Protein AF-0000000080087961 (afdb_homodimer)

Radius of gyration: 21.1 Å; Cα contacts (8 Å, |Δi|>4): 957; chains: 2; bounding box: 52×75×55 Å

InterPro domains:
  IPR015943 WD40/YVTN repeat-like-containing domain superfamily [G3DSA:2.130.10.10] (2-174)
  IPR051243 Polycomb group WD repeat-containing protein [PTHR10253] (16-176)

Foldseek 3Di:
DPPPPPPDPPDCDPVNPPDDDAQADEDPPDPAAWQEKDWADDPNDIWMWTDHADPQQKIWIWAADDPPVVDGDDADPVNHHYDIGTDAMAGAPFQRPHNAYWDAQRAPRFWTWGWHAFQKIFTAGVLDRPDNHGPDMDRFDPNGHTWRYWDADNNRQWIWIAGPPRDIGIDGHDDCPDDDDDDCSCVVVD/DPPPPCPPPPPCPPPHPPDDDAQADEDPPDPAAWQEKDWADDPNDIWMWTDHADPQQKIWIWAADDPPPVDGDDADPVNHHYDIGTDAMAHAPFQRPHNAYWDAQRALRQWTWGWHAFQKIFTAGVLDRPDNHGPDMDRFDPNGHTWRYWDADNNRQWIWIAGPPRDIGIDGHDDCPDDDDDDCSPVVVD

Secondary structure (DSSP, 8-state):
----------S-SSS--SEEEEEEEE--S-SSEEEEEEEEEETTEEEEEEEEESS--EEEEEEES-SSTTSPPPP-TTS-B--EEEEEEEE-SS---TT-B-EE-TTT--EEEEE-TTSEEEEEETT-TT--S-SEEEE--TT-PPEEEEEE-TTSSEEEEEEGGG-EEEEEEPP--S----S-SGGG--/---------TT-SSS--SEEEEEEEE--S-SSEEEEEEEEEETTEEEEEEEEESS--EEEEEEES-SSTTSPPPP-TTS-B--EEEEEEEE-SS---TT-B-EE-TTT--EEEEE-TTSEEEEEETT-TT--S-SEEEE--TT-PPEEEEEE-TTSSEEEEEEGGG-EEEEEEPP--S----S-SGGGG-

Solvent-accessible surface area (backbone atoms only — not comparable to full-atom values): 20623 Å² total; per-residue (Å²): 134,81,83,71,82,75,74,83,72,67,93,45,75,73,68,64,73,42,62,68,56,36,52,29,51,38,45,79,89,37,87,35,32,18,34,32,65,46,70,44,78,52,96,92,35,75,33,33,40,34,31,32,29,87,79,52,49,37,39,36,34,30,29,79,35,49,92,57,67,86,56,69,76,73,53,42,97,86,59,26,29,62,59,56,34,82,73,49,71,37,64,54,87,56,32,66,52,76,50,35,22,57,33,57,29,71,56,79,61,37,41,36,34,34,24,12,65,56,6,28,35,32,32,29,52,61,54,44,78,76,59,64,62,58,74,36,75,33,66,55,36,90,84,34,45,40,31,24,23,33,33,51,29,80,76,44,48,35,40,38,36,24,8,48,71,10,29,35,25,32,31,45,47,48,81,74,80,57,68,77,72,84,84,71,43,64,71,64,78,105,134,82,82,72,82,73,76,78,74,65,95,44,73,62,84,44,78,42,59,66,57,36,52,30,50,36,44,80,88,35,88,33,32,19,33,32,64,46,68,43,78,52,96,93,35,75,33,34,41,34,31,32,28,86,78,51,47,37,40,38,34,30,29,79,34,50,90,57,68,87,56,69,77,72,52,42,96,84,60,24,29,63,57,57,36,83,74,49,72,39,64,55,86,58,32,66,52,76,50,34,22,58,32,58,29,69,58,78,62,36,42,37,36,34,25,13,64,55,6,28,37,33,32,30,52,61,54,43,78,76,59,62,64,57,73,41,75,33,66,54,37,90,84,34,43,39,32,24,24,34,31,53,29,80,75,44,47,35,39,37,36,24,7,50,71,9,29,35,26,34,31,45,45,49,79,73,80,61,71,77,74,85,85,73,42,64,71,67,79,108

Structure (mmCIF, N/CA/C/O backbone):
data_AF-0000000080087961-model_v1
#
loop_
_entity.id
_entity.type
_entity.pdbx_description
1 polymer 'Uncharacterized protein'
#
loop_
_atom_site.group_PDB
_atom_site.id
_atom_site.type_symbol
_atom_site.label_atom_id
_atom_site.label_alt_id
_atom_site.label_comp_id
_atom_site.label_asym_id
_atom_site.label_entity_id
_atom_site.label_seq_id
_atom_site.pdbx_PDB_ins_code
_atom_site.Cartn_x
_atom_site.Cartn_y
_atom_site.Cartn_z
_atom_site.occupancy
_atom_site.B_iso_or_equiv
_atom_site.auth_seq_id
_atom_site.auth_comp_id
_atom_site.auth_asym_id
_atom_site.auth_atom_id
_atom_site.pdbx_PDB_model_num
ATOM 1 N N . MET A 1 1 ? 14.242 -34.375 -30.156 1 22.28 1 MET A N 1
ATOM 2 C CA . MET A 1 1 ? 14.711 -34.562 -28.781 1 22.28 1 MET A CA 1
ATOM 3 C C . MET A 1 1 ? 14.586 -33.281 -27.984 1 22.28 1 MET A C 1
ATOM 5 O O . MET A 1 1 ? 15.367 -32.344 -28.172 1 22.28 1 MET A O 1
ATOM 9 N N . GLN A 1 2 ? 13.492 -32.688 -27.703 1 22.23 2 GLN A N 1
ATOM 10 C CA . GLN A 1 2 ? 13.031 -31.312 -27.469 1 22.23 2 GLN A CA 1
ATOM 11 C C . GLN A 1 2 ? 13.5 -30.812 -26.109 1 22.23 2 GLN A C 1
ATOM 13 O O . GLN A 1 2 ? 13.328 -31.484 -25.094 1 22.23 2 GLN A O 1
ATOM 18 N N . LYS A 1 3 ? 14.648 -30.062 -25.969 1 26.84 3 LYS A N 1
ATOM 19 C CA . LYS A 1 3 ? 15.508 -29.578 -24.891 1 26.84 3 LYS A CA 1
ATOM 20 C C . LYS A 1 3 ? 14.672 -29.047 -23.719 1 26.84 3 LYS A C 1
ATOM 22 O O . LYS A 1 3 ? 13.844 -28.156 -23.906 1 26.84 3 LYS A O 1
ATOM 27 N N . SER A 1 4 ? 14.359 -29.812 -22.688 1 23.91 4 SER A N 1
ATOM 28 C CA . SER A 1 4 ? 13.609 -29.781 -21.438 1 23.91 4 SER A CA 1
ATOM 29 C C . SER A 1 4 ? 13.961 -28.547 -20.609 1 23.91 4 SER A C 1
ATOM 31 O O . SER A 1 4 ? 15.125 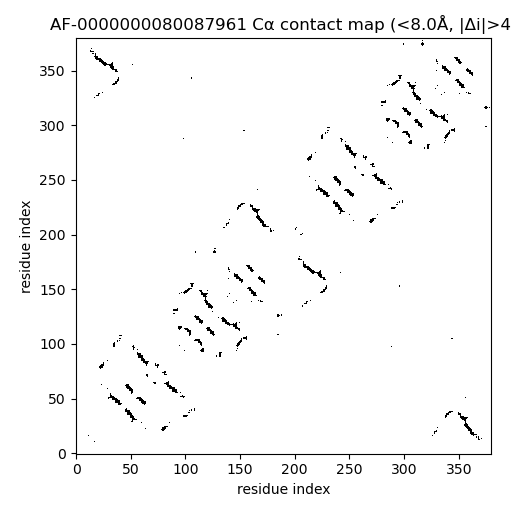-28.156 -20.547 1 23.91 4 SER A O 1
ATOM 33 N N . ALA A 1 5 ? 13.211 -27.562 -20.578 1 26.42 5 ALA A N 1
ATOM 34 C CA . ALA A 1 5 ? 13.312 -26.234 -19.984 1 26.42 5 ALA A CA 1
ATOM 35 C C . ALA A 1 5 ? 13.891 -26.312 -18.562 1 26.42 5 ALA A C 1
ATOM 37 O O . ALA A 1 5 ? 13.258 -26.844 -17.656 1 26.42 5 ALA A O 1
ATOM 38 N N . GLN A 1 6 ? 15.211 -26.828 -18.391 1 24.52 6 GLN A N 1
ATOM 39 C CA . GLN A 1 6 ? 16.062 -26.859 -17.219 1 24.52 6 GLN A CA 1
ATOM 40 C C . GLN A 1 6 ? 15.836 -25.625 -16.344 1 24.52 6 GLN A C 1
ATOM 42 O O . GLN A 1 6 ? 16.219 -24.516 -16.719 1 24.52 6 GLN A O 1
ATOM 47 N N . PHE A 1 7 ? 14.68 -25.453 -15.883 1 28.89 7 PHE A N 1
ATOM 48 C CA . PHE A 1 7 ? 14.242 -24.578 -14.797 1 28.89 7 PHE A CA 1
ATOM 49 C C . PHE A 1 7 ? 15.336 -24.453 -13.734 1 28.89 7 PHE A C 1
ATOM 51 O O . PHE A 1 7 ? 15.812 -25.453 -13.211 1 28.89 7 PHE A O 1
ATOM 58 N N . PHE A 1 8 ? 16.281 -23.453 -13.961 1 29.83 8 PHE A N 1
ATOM 59 C CA . PHE A 1 8 ? 17.531 -22.984 -13.359 1 29.83 8 PHE A CA 1
ATOM 60 C C . PHE A 1 8 ? 17.484 -23.125 -11.836 1 29.83 8 PHE A C 1
ATOM 62 O O . PHE A 1 8 ? 16.641 -22.5 -11.18 1 29.83 8 PHE A O 1
ATOM 69 N N . SER A 1 9 ? 17.672 -24.297 -11.25 1 29.81 9 SER A N 1
ATOM 70 C CA . SER A 1 9 ? 18.141 -24.891 -10 1 29.81 9 SER A CA 1
ATOM 71 C C . SER A 1 9 ? 19.219 -24.047 -9.352 1 29.81 9 SER A C 1
ATOM 73 O O . SER A 1 9 ? 19.797 -24.438 -8.336 1 29.81 9 SER A O 1
ATOM 75 N N . SER A 1 10 ? 20.031 -23.281 -10.188 1 29.94 10 SER A N 1
ATOM 76 C CA . SER A 1 10 ? 21.375 -22.984 -9.68 1 29.94 10 SER A CA 1
ATOM 77 C C . SER A 1 10 ? 21.344 -22.609 -8.203 1 29.94 10 SER A C 1
ATOM 79 O O . SER A 1 10 ? 20.266 -22.438 -7.625 1 29.94 10 SER A O 1
ATOM 81 N N . ASP A 1 11 ? 22.281 -21.578 -7.867 1 31.38 11 ASP A N 1
ATOM 82 C CA . ASP A 1 11 ? 23.031 -21.156 -6.688 1 31.38 11 ASP A CA 1
ATOM 83 C C . ASP A 1 11 ? 22.078 -20.75 -5.559 1 31.38 11 ASP A C 1
ATOM 85 O O . ASP A 1 11 ? 21.812 -19.547 -5.359 1 31.38 11 ASP A O 1
ATOM 89 N N . LEU A 1 12 ? 21.016 -21.25 -5.344 1 33.19 12 LEU A N 1
ATOM 90 C CA . LEU A 1 12 ? 20.156 -21.406 -4.172 1 33.19 12 LEU A CA 1
ATOM 91 C C . LEU A 1 12 ? 20.969 -21.797 -2.949 1 33.19 12 LEU A C 1
ATOM 93 O O . LEU A 1 12 ? 20.422 -22.297 -1.963 1 33.19 12 LEU A O 1
ATOM 97 N N . GLU A 1 13 ? 22.156 -22.172 -3.086 1 34.69 13 GLU A N 1
ATOM 98 C CA . GLU A 1 13 ? 22.844 -22.625 -1.878 1 34.69 13 GLU A CA 1
ATOM 99 C C . GLU A 1 13 ? 22.297 -21.922 -0.639 1 34.69 13 GLU A C 1
ATOM 101 O O . GLU A 1 13 ? 21.766 -22.562 0.266 1 34.69 13 GLU A O 1
ATOM 106 N N . GLY A 1 14 ? 23.109 -20.938 -0.003 1 36.62 14 GLY A N 1
ATOM 107 C CA . GLY A 1 14 ? 22.812 -20.312 1.278 1 36.62 14 GLY A CA 1
ATOM 108 C C . GLY A 1 14 ? 21.5 -19.562 1.29 1 36.62 14 GLY A C 1
ATOM 109 O O . GLY A 1 14 ? 20.938 -19.297 2.355 1 36.62 14 GLY A O 1
ATOM 110 N N . HIS A 1 15 ? 21.359 -18.469 0.297 1 42.69 15 HIS A N 1
ATOM 111 C CA . HIS A 1 15 ? 20.375 -17.391 0.392 1 42.69 15 HIS A CA 1
ATOM 112 C C . HIS A 1 15 ? 19.031 -17.812 -0.166 1 42.69 15 HIS A C 1
ATOM 114 O O . HIS A 1 15 ? 18.891 -18.047 -1.37 1 42.69 15 HIS A O 1
ATOM 120 N N . SER A 1 16 ? 18.312 -18.891 0.258 1 44.12 16 SER A N 1
ATOM 121 C CA . SER A 1 16 ? 17 -19.422 -0.11 1 44.12 16 SER A CA 1
ATOM 122 C C . SER A 1 16 ? 16.094 -18.312 -0.667 1 44.12 16 SER A C 1
ATOM 124 O O . SER A 1 16 ? 15.906 -17.281 -0.028 1 44.12 16 SER A O 1
ATOM 126 N N . LEU A 1 17 ? 16.203 -18.266 -1.909 1 50.5 17 LEU A N 1
ATOM 127 C CA . LEU A 1 17 ? 15.25 -17.469 -2.66 1 50.5 17 LEU A CA 1
ATOM 128 C C . LEU A 1 17 ? 13.828 -17.719 -2.154 1 50.5 17 LEU A C 1
ATOM 130 O O . LEU A 1 17 ? 13.406 -18.859 -2.002 1 50.5 17 LEU A O 1
ATOM 134 N N . ILE A 1 18 ? 13.156 -17 -1.265 1 59.19 18 ILE A N 1
ATOM 135 C CA . ILE A 1 18 ? 12.039 -17.062 -0.336 1 59.19 18 ILE A CA 1
ATOM 136 C C . ILE A 1 18 ? 10.734 -17.25 -1.112 1 59.19 18 ILE A C 1
ATOM 138 O O . ILE A 1 18 ? 9.867 -18.016 -0.707 1 59.19 18 ILE A O 1
ATOM 142 N N . PHE A 1 19 ? 10.68 -16.641 -2.514 1 63.81 19 PHE A N 1
ATOM 143 C CA . PHE A 1 19 ? 9.383 -16.703 -3.18 1 63.81 19 PHE A CA 1
ATOM 144 C C . PHE A 1 19 ? 9.508 -17.375 -4.543 1 63.81 19 PHE A C 1
ATOM 146 O O . PHE A 1 19 ? 10.445 -17.094 -5.293 1 63.81 19 PHE A O 1
ATOM 153 N N . CYS A 1 20 ? 8.812 -18.516 -4.887 1 67.38 20 CYS A N 1
ATOM 154 C CA . CYS A 1 20 ? 8.984 -19.234 -6.148 1 67.38 20 CYS A CA 1
ATOM 155 C C . CYS A 1 20 ? 7.84 -18.922 -7.105 1 67.38 20 CYS A C 1
ATOM 157 O O . CYS A 1 20 ? 8.008 -18.172 -8.062 1 67.38 20 CYS A O 1
ATOM 159 N N . ARG A 1 21 ? 6.801 -19.656 -7.125 1 75.25 21 ARG A N 1
ATOM 160 C CA . ARG A 1 21 ? 5.684 -19.516 -8.055 1 75.25 21 ARG A CA 1
ATOM 161 C C . ARG A 1 21 ? 4.406 -19.125 -7.316 1 75.25 21 ARG A C 1
ATOM 163 O O . ARG A 1 21 ? 4.25 -19.438 -6.133 1 75.25 21 ARG A O 1
ATOM 170 N N . PRO A 1 22 ? 3.539 -18.453 -8.086 1 86.25 22 PRO A N 1
ATOM 171 C CA . PRO A 1 22 ? 2.273 -18.125 -7.426 1 86.25 22 PRO A CA 1
ATOM 172 C C . PRO A 1 22 ? 1.475 -19.375 -7.035 1 86.25 22 PRO A C 1
ATOM 174 O O . PRO A 1 22 ? 1.449 -20.359 -7.785 1 86.25 22 PRO A O 1
ATOM 177 N N . SER A 1 23 ? 1.012 -19.344 -5.863 1 87.12 23 SER A N 1
ATOM 178 C CA . SER A 1 23 ? 0.128 -20.406 -5.422 1 87.12 23 SER A CA 1
ATOM 179 C C . SER A 1 23 ? -1.29 -20.219 -5.949 1 87.12 23 SER A C 1
ATOM 181 O O . SER A 1 23 ? -2.031 -21.188 -6.129 1 87.12 23 SER A O 1
ATOM 183 N N . HIS A 1 24 ? -1.711 -19.016 -6.141 1 92.44 24 HIS A N 1
ATOM 184 C CA . HIS A 1 24 ? -3.018 -18.656 -6.676 1 92.44 24 HIS A CA 1
ATOM 185 C C . HIS A 1 24 ? -2.895 -17.594 -7.77 1 92.44 24 HIS A C 1
ATOM 187 O O . HIS A 1 24 ? -2.078 -16.688 -7.66 1 92.44 24 HIS A O 1
ATOM 193 N N . VAL A 1 25 ? -3.648 -17.781 -8.758 1 92.88 25 VAL A N 1
ATOM 194 C CA . VAL A 1 25 ? -3.805 -16.797 -9.82 1 92.88 25 VAL A CA 1
ATOM 195 C C . VAL A 1 25 ? -5.281 -16.656 -10.18 1 92.88 25 VAL A C 1
ATOM 197 O O . VAL A 1 25 ? -5.91 -17.609 -10.648 1 92.88 25 VAL A O 1
ATOM 200 N N . ILE A 1 26 ? -5.789 -15.461 -9.914 1 94 26 ILE A N 1
ATOM 201 C CA . ILE A 1 26 ? -7.203 -15.203 -10.172 1 94 26 ILE A CA 1
ATOM 202 C C . ILE A 1 26 ? -7.355 -13.938 -11.008 1 94 26 ILE A C 1
ATOM 204 O O . ILE A 1 26 ? -6.516 -13.039 -10.945 1 94 26 ILE A O 1
ATOM 208 N N . SER A 1 27 ? -8.422 -13.891 -11.852 1 93.06 27 SER A N 1
ATOM 209 C CA . SER A 1 27 ? -8.617 -12.711 -12.68 1 93.06 27 SER A CA 1
ATOM 210 C C . SER A 1 27 ? -10.094 -12.344 -12.789 1 93.06 27 SER A C 1
ATOM 212 O O . SER A 1 27 ? -10.484 -11.562 -13.656 1 93.06 27 SER A O 1
ATOM 214 N N . ASN A 1 28 ? -10.852 -12.945 -11.914 1 93.44 28 ASN A N 1
ATOM 215 C CA . ASN A 1 28 ? -12.289 -12.734 -12.062 1 93.44 28 ASN A CA 1
ATOM 216 C C . ASN A 1 28 ? -12.891 -12.078 -10.828 1 93.44 28 ASN A C 1
ATOM 218 O O . ASN A 1 28 ? -14.094 -12.195 -10.578 1 93.44 28 ASN A O 1
ATOM 222 N N . VAL A 1 29 ? -12.102 -11.438 -9.992 1 93.56 29 VAL A N 1
ATOM 223 C CA . VAL A 1 29 ? -12.625 -10.633 -8.891 1 93.56 29 VAL A CA 1
ATOM 224 C C . VAL A 1 29 ? -13.023 -9.258 -9.406 1 93.56 29 VAL A C 1
ATOM 226 O O . VAL A 1 29 ? -14.039 -8.695 -8.977 1 93.56 29 VAL A O 1
ATOM 229 N N . HIS A 1 30 ? -12.211 -8.797 -10.32 1 91.62 30 HIS A N 1
ATOM 230 C CA . HIS A 1 30 ? -12.414 -7.477 -10.906 1 91.62 30 HIS A CA 1
ATOM 231 C C . HIS A 1 30 ? -12.508 -7.551 -12.422 1 91.62 30 HIS A C 1
ATOM 233 O O . HIS A 1 30 ? -11.852 -8.391 -13.047 1 91.62 30 HIS A O 1
ATOM 239 N N . PHE A 1 31 ? -13.234 -6.68 -13.133 1 83.62 31 PHE A N 1
ATOM 240 C CA . PHE A 1 31 ? -13.336 -6.629 -14.586 1 83.62 31 PHE A CA 1
ATOM 241 C C . PHE A 1 31 ? -12.227 -5.766 -15.18 1 83.62 31 PHE A C 1
ATOM 243 O O . PHE A 1 31 ? -11.719 -6.062 -16.266 1 83.62 31 PHE A O 1
ATOM 250 N N . GLY A 1 32 ? -11.68 -4.879 -14.516 1 87.62 32 GLY A N 1
ATOM 251 C CA . GLY A 1 32 ? -10.641 -3.982 -15 1 87.62 32 GLY A CA 1
ATOM 252 C C . GLY A 1 32 ? -9.312 -4.172 -14.297 1 87.62 32 GLY A C 1
ATOM 253 O O . GLY A 1 32 ? -8.992 -5.277 -13.852 1 87.62 32 GLY A O 1
ATOM 254 N N . THR A 1 33 ? -8.477 -3.25 -14.445 1 92.31 33 THR A N 1
ATOM 255 C CA . THR A 1 33 ? -7.152 -3.297 -13.836 1 92.31 33 THR A CA 1
ATOM 256 C C . THR A 1 33 ? -7.258 -3.301 -12.312 1 92.31 33 THR A C 1
ATOM 258 O O . THR A 1 33 ? -7.754 -2.342 -11.711 1 92.31 33 THR A O 1
ATOM 261 N N . ALA A 1 34 ? -6.883 -4.477 -11.766 1 95 34 ALA A N 1
ATOM 262 C CA . ALA A 1 34 ? -6.707 -4.453 -10.312 1 95 34 ALA A CA 1
ATOM 263 C C . ALA A 1 34 ? -5.48 -3.629 -9.922 1 95 34 ALA A C 1
ATOM 265 O O . ALA A 1 34 ? -4.371 -3.9 -10.383 1 95 34 ALA A O 1
ATOM 266 N N . ASP A 1 35 ? -5.652 -2.633 -9.039 1 94.38 35 ASP A N 1
ATOM 267 C CA . ASP A 1 35 ? -4.527 -1.724 -8.828 1 94.38 35 ASP A CA 1
ATOM 268 C C . ASP A 1 35 ? -4.238 -1.542 -7.344 1 94.38 35 ASP A C 1
ATOM 270 O O . ASP A 1 35 ? -3.264 -0.885 -6.973 1 94.38 35 ASP A O 1
ATOM 274 N N . CYS A 1 36 ? -5.047 -2.051 -6.512 1 96.44 36 CYS A N 1
ATOM 275 C CA . CYS A 1 36 ? -4.797 -1.987 -5.074 1 96.44 36 CYS A CA 1
ATOM 276 C C . CYS A 1 36 ? -5.238 -3.273 -4.387 1 96.44 36 CYS A C 1
ATOM 278 O O . CYS A 1 36 ? -6.312 -3.801 -4.676 1 96.44 36 CYS A O 1
ATOM 280 N N . ILE A 1 37 ? -4.414 -3.732 -3.438 1 97.19 37 ILE A N 1
ATOM 281 C CA . ILE A 1 37 ? -4.738 -4.953 -2.705 1 97.19 37 ILE A CA 1
ATOM 282 C C . ILE A 1 37 ? -4.09 -4.91 -1.323 1 97.19 37 ILE A C 1
ATOM 284 O O . ILE A 1 37 ? -3.006 -4.348 -1.155 1 97.19 37 ILE A O 1
ATOM 288 N N . ARG A 1 38 ? -4.77 -5.438 -0.379 1 95.06 38 ARG A N 1
ATOM 289 C CA . ARG A 1 38 ? -4.258 -5.594 0.979 1 95.06 38 ARG A CA 1
ATOM 290 C C . ARG A 1 38 ? -4.832 -6.848 1.636 1 95.06 38 ARG A C 1
ATOM 292 O O . ARG A 1 38 ? -5.934 -7.281 1.3 1 95.06 38 ARG A O 1
ATOM 299 N N . THR A 1 39 ? -4.016 -7.367 2.568 1 93.56 39 THR A N 1
ATOM 300 C CA . THR A 1 39 ? -4.523 -8.438 3.422 1 93.56 39 THR A CA 1
ATOM 301 C C . THR A 1 39 ? -5.086 -7.867 4.719 1 93.56 39 THR A C 1
ATOM 303 O O . THR A 1 39 ? -4.59 -6.867 5.234 1 93.56 39 THR A O 1
ATOM 306 N N . ILE A 1 40 ? -6.055 -8.508 5.203 1 88.56 40 ILE A N 1
ATOM 307 C CA . ILE A 1 40 ? -6.582 -8.18 6.523 1 88.56 40 ILE A CA 1
ATOM 308 C C . ILE A 1 40 ? -6.879 -9.469 7.293 1 88.56 40 ILE A C 1
ATOM 310 O O . ILE A 1 40 ? -7.457 -10.406 6.746 1 88.56 40 ILE A O 1
ATOM 314 N N . GLN A 1 41 ? -6.363 -9.445 8.477 1 83.75 41 GLN A N 1
ATOM 315 C CA . GLN A 1 41 ? -6.586 -10.609 9.328 1 83.75 41 GLN A CA 1
ATOM 316 C C . GLN A 1 41 ? -7.836 -10.43 10.188 1 83.75 41 GLN A C 1
ATOM 318 O O . GLN A 1 41 ? -7.926 -9.477 10.969 1 83.75 41 GLN A O 1
ATOM 323 N N . LEU A 1 42 ? -8.758 -11.32 9.969 1 79.75 42 LEU A N 1
ATOM 324 C CA . LEU A 1 42 ? -9.984 -11.328 10.766 1 79.75 42 LEU A CA 1
ATOM 325 C C . LEU A 1 42 ? -10.242 -12.719 11.344 1 79.75 42 LEU A C 1
ATOM 327 O O . LEU A 1 42 ? -10.289 -13.703 10.609 1 79.75 42 LEU A O 1
ATOM 331 N N . ASN A 1 43 ? -10.398 -12.82 12.727 1 78.81 43 ASN A N 1
ATOM 332 C CA . ASN A 1 43 ? -10.656 -14.078 13.422 1 78.81 43 ASN A CA 1
ATOM 333 C C . ASN A 1 43 ? -9.68 -15.172 13 1 78.81 43 ASN A C 1
ATOM 335 O O . ASN A 1 43 ? -10.094 -16.281 12.656 1 78.81 43 ASN A O 1
ATOM 339 N N . ASN A 1 44 ? -8.469 -14.852 12.852 1 77.88 44 ASN A N 1
ATOM 340 C CA . ASN A 1 44 ? -7.359 -15.75 12.555 1 77.88 44 ASN A CA 1
ATOM 341 C C . ASN A 1 44 ? -7.422 -16.266 11.125 1 77.88 44 ASN A C 1
ATOM 343 O O . ASN A 1 44 ? -6.84 -17.312 10.805 1 77.88 44 ASN A O 1
ATOM 347 N N . LYS A 1 45 ? -8.219 -15.656 10.438 1 82.69 45 LYS A N 1
ATOM 348 C CA . LYS A 1 45 ? -8.281 -15.953 9.008 1 82.69 45 LYS A CA 1
ATOM 349 C C . LYS A 1 45 ? -7.824 -14.758 8.172 1 82.69 45 LYS A C 1
ATOM 351 O O . LYS A 1 45 ? -7.973 -13.609 8.594 1 82.69 45 LYS A O 1
ATOM 356 N N . THR A 1 46 ? -7.301 -15.141 7.031 1 87.19 46 THR A N 1
ATOM 357 C CA . THR A 1 46 ? -6.805 -14.094 6.145 1 87.19 46 THR A CA 1
ATOM 358 C C . THR A 1 46 ? -7.852 -13.742 5.09 1 87.19 46 THR A C 1
ATOM 360 O O . THR A 1 46 ? -8.344 -14.617 4.375 1 87.19 46 THR A O 1
ATOM 363 N N . TYR A 1 47 ? -8.203 -12.484 5.035 1 90.62 47 TYR A N 1
ATOM 364 C CA . TYR A 1 47 ? -9.078 -11.938 3.998 1 90.62 47 TYR A CA 1
ATOM 365 C C . TYR A 1 47 ? -8.344 -10.898 3.16 1 90.62 47 TYR A C 1
ATOM 367 O O . TYR A 1 47 ? -7.254 -10.461 3.521 1 90.62 47 TYR A O 1
ATOM 375 N N . ILE A 1 48 ? -9.023 -10.633 1.978 1 95.25 48 ILE A N 1
ATOM 376 C CA . ILE A 1 48 ? -8.383 -9.742 1.014 1 95.25 48 ILE A CA 1
ATOM 377 C C . ILE A 1 48 ? -9.297 -8.562 0.71 1 95.25 48 ILE A C 1
ATOM 379 O O . ILE A 1 48 ? -10.508 -8.734 0.534 1 95.25 48 ILE A O 1
ATOM 383 N N . LEU A 1 49 ? -8.727 -7.363 0.774 1 95 49 LEU A N 1
ATOM 384 C CA . LEU A 1 49 ? -9.344 -6.172 0.202 1 95 49 LEU A CA 1
ATOM 385 C C . LEU A 1 49 ? -8.664 -5.785 -1.108 1 95 49 LEU A C 1
ATOM 387 O O . LEU A 1 49 ? -7.434 -5.723 -1.183 1 95 49 LEU A O 1
ATOM 391 N N . SER A 1 50 ? -9.453 -5.625 -2.133 1 95.88 50 SER A N 1
ATOM 392 C CA . SER A 1 50 ? -8.859 -5.195 -3.395 1 95.88 50 SER A CA 1
ATOM 393 C C . SER A 1 50 ? -9.805 -4.273 -4.164 1 95.88 50 SER A C 1
ATOM 395 O O . SER A 1 50 ? -11 -4.223 -3.875 1 95.88 50 SER A O 1
ATOM 397 N N . ARG A 1 51 ? -9.195 -3.533 -5.016 1 94.25 51 ARG A N 1
ATOM 398 C CA . ARG A 1 51 ? -9.992 -2.658 -5.871 1 94.25 51 ARG A CA 1
ATOM 399 C C . ARG A 1 51 ? -9.461 -2.666 -7.305 1 94.25 51 ARG A C 1
ATOM 401 O O . ARG A 1 51 ? -8.336 -3.092 -7.551 1 94.25 51 ARG A O 1
ATOM 408 N N . SER A 1 52 ? -10.305 -2.213 -8.18 1 91.88 52 SER A N 1
ATOM 409 C CA . SER A 1 52 ? -9.93 -1.997 -9.57 1 91.88 52 SER A CA 1
ATOM 410 C C . SER A 1 52 ? -10.164 -0.549 -9.992 1 91.88 52 SER A C 1
ATOM 412 O O . SER A 1 52 ? -10.953 0.164 -9.359 1 91.88 52 SER A O 1
ATOM 414 N N . CYS A 1 53 ? -9.367 -0.179 -11 1 87.31 53 CYS A N 1
ATOM 415 C CA . CYS A 1 53 ? -9.602 1.153 -11.547 1 87.31 53 CYS A CA 1
ATOM 416 C C . CYS A 1 53 ? -10.344 1.073 -12.883 1 87.31 53 CYS A C 1
ATOM 418 O O . CYS A 1 53 ? -10.469 -0.006 -13.461 1 87.31 53 CYS A O 1
ATOM 420 N N . GLY A 1 54 ? -10.969 2.137 -13.406 1 74.75 54 GLY A N 1
ATOM 421 C CA . GLY A 1 54 ? -11.594 2.209 -14.719 1 74.75 54 GLY A CA 1
ATOM 422 C C . GLY A 1 54 ? -13.086 1.948 -14.688 1 74.75 54 GLY A C 1
ATOM 423 O O . GLY A 1 54 ? -13.68 1.578 -15.711 1 74.75 54 GLY A O 1
ATOM 424 N N . GLY A 1 55 ? -13.719 2.129 -13.641 1 67.69 55 GLY A N 1
ATOM 425 C CA . GLY A 1 55 ? -15.172 2.105 -13.727 1 67.69 55 GLY A CA 1
ATOM 426 C C . GLY A 1 55 ? -15.836 1.544 -12.484 1 67.69 55 GLY A C 1
ATOM 427 O O . GLY A 1 55 ? -17.016 1.812 -12.227 1 67.69 55 GLY A O 1
ATOM 428 N N . ASP A 1 56 ? -15.078 0.656 -11.797 1 67.5 56 ASP A N 1
ATOM 429 C CA . ASP A 1 56 ? -15.68 0.102 -10.586 1 67.5 56 ASP A CA 1
ATOM 430 C C . ASP A 1 56 ? -15.148 0.796 -9.336 1 67.5 56 ASP A C 1
ATOM 432 O O . ASP A 1 56 ? -13.945 0.788 -9.086 1 67.5 56 ASP A O 1
ATOM 436 N N . ASP A 1 57 ? -15.852 1.751 -8.859 1 76.56 57 ASP A N 1
ATOM 437 C CA . ASP A 1 57 ? -15.508 2.479 -7.641 1 76.56 57 ASP A CA 1
ATOM 438 C C . ASP A 1 57 ? -15.82 1.645 -6.398 1 76.56 57 ASP A C 1
ATOM 440 O O . ASP A 1 57 ? -16.484 2.119 -5.48 1 76.56 57 ASP A O 1
ATOM 444 N N . GLN A 1 58 ? -15.422 0.436 -6.465 1 86.25 58 GLN A N 1
ATOM 445 C CA . GLN A 1 58 ? -15.75 -0.415 -5.324 1 86.25 58 GLN A CA 1
ATOM 446 C C . GLN A 1 58 ? -14.508 -1.13 -4.797 1 86.25 58 GLN A C 1
ATOM 448 O O . GLN A 1 58 ? -13.625 -1.498 -5.574 1 86.25 58 GLN A O 1
ATOM 453 N N . ILE A 1 59 ? -14.461 -1.267 -3.535 1 91.69 59 ILE A N 1
ATOM 454 C CA . ILE A 1 59 ? -13.508 -2.141 -2.857 1 91.69 59 ILE A CA 1
ATOM 455 C C . ILE A 1 59 ? -14.172 -3.479 -2.541 1 91.69 59 ILE A C 1
ATOM 457 O O . ILE A 1 59 ? -15.273 -3.518 -1.991 1 91.69 59 ILE A O 1
ATOM 461 N N . SER A 1 60 ? -13.539 -4.555 -2.955 1 93.19 60 SER A N 1
ATOM 462 C CA . SER A 1 60 ? -14.055 -5.898 -2.713 1 93.19 60 SER A CA 1
ATOM 463 C C . SER A 1 60 ? -13.406 -6.527 -1.485 1 93.19 60 SER A C 1
ATOM 465 O O . SER A 1 60 ? -12.203 -6.387 -1.273 1 93.19 60 SER A O 1
ATOM 467 N N . LEU A 1 61 ? -14.219 -7.176 -0.727 1 92.69 61 LEU A N 1
ATOM 468 C CA . LEU A 1 61 ? -13.773 -8.047 0.353 1 92.69 61 LEU A CA 1
ATOM 469 C C . LEU A 1 61 ? -13.977 -9.516 -0.013 1 92.69 61 LEU A C 1
ATOM 471 O O . LEU A 1 61 ? -15.102 -9.93 -0.302 1 92.69 61 LEU A O 1
ATOM 475 N N . TRP A 1 62 ? -12.875 -10.273 0.041 1 94.94 62 TRP A N 1
ATOM 476 C CA . TRP A 1 62 ? -12.945 -11.656 -0.417 1 94.94 62 TRP A CA 1
ATOM 477 C C . TRP A 1 62 ? -11.797 -12.484 0.157 1 94.94 62 TRP A C 1
ATOM 479 O O . TRP A 1 62 ? -10.977 -11.969 0.915 1 94.94 62 TRP A O 1
ATOM 489 N N . ARG A 1 63 ? -11.773 -13.773 -0.103 1 93.88 63 ARG A N 1
ATOM 490 C CA . ARG A 1 63 ? -10.672 -14.633 0.303 1 93.88 63 ARG A CA 1
ATOM 491 C C . ARG A 1 63 ? -10.312 -15.625 -0.8 1 93.88 63 ARG A C 1
ATOM 493 O O . ARG A 1 63 ? -11.148 -15.938 -1.655 1 93.88 63 ARG A O 1
ATOM 500 N N . PHE A 1 64 ? -9.055 -16 -0.751 1 93 64 PHE A N 1
ATOM 501 C CA . PHE A 1 64 ? -8.68 -17.109 -1.614 1 93 64 PHE A CA 1
ATOM 502 C C . PHE A 1 64 ? -9.359 -18.406 -1.167 1 93 64 PHE A C 1
ATOM 504 O O . PHE A 1 64 ? -9.492 -18.656 0.032 1 93 64 PHE A O 1
ATOM 511 N N . GLY A 1 65 ? -9.742 -19.172 -2.117 1 91.06 65 GLY A N 1
ATOM 512 C CA . GLY A 1 65 ? -10.344 -20.469 -1.812 1 91.06 65 GLY A CA 1
ATOM 513 C C . GLY A 1 65 ? -11.82 -20.359 -1.472 1 91.06 65 GLY A C 1
ATOM 514 O O . GLY A 1 65 ? -12.406 -19.281 -1.55 1 91.06 65 GLY A O 1
ATOM 515 N N . ARG A 1 66 ? -12.328 -21.516 -1.119 1 87.5 66 ARG A N 1
ATOM 516 C CA . ARG A 1 66 ? -13.727 -21.609 -0.731 1 87.5 66 ARG A CA 1
ATOM 517 C C . ARG A 1 66 ? -13.898 -21.391 0.768 1 87.5 66 ARG A C 1
ATOM 519 O O . ARG A 1 66 ? -12.938 -21.5 1.53 1 87.5 66 ARG A O 1
ATOM 526 N N . MET A 1 67 ? -15.117 -21.016 1.156 1 82.56 67 MET A N 1
ATOM 527 C CA . MET A 1 67 ? -15.375 -20.781 2.574 1 82.56 67 MET A CA 1
ATOM 528 C C . MET A 1 67 ? -15.125 -22.062 3.381 1 82.56 67 MET A C 1
ATOM 530 O O . MET A 1 67 ? -14.594 -22 4.488 1 82.56 67 MET A O 1
ATOM 534 N N . ASP A 1 68 ? -15.562 -23.156 2.717 1 81.12 68 ASP A N 1
ATOM 535 C CA . ASP A 1 68 ? -15.273 -24.469 3.312 1 81.12 68 ASP A CA 1
ATOM 536 C C . ASP A 1 68 ? -13.875 -24.938 2.947 1 81.12 68 ASP A C 1
ATOM 538 O O . ASP A 1 68 ? -13.641 -25.422 1.837 1 81.12 68 ASP A O 1
ATOM 542 N N . GLU A 1 69 ? -12.969 -24.797 3.76 1 71.88 69 GLU A N 1
ATOM 543 C CA . GLU A 1 69 ? -11.555 -25.062 3.521 1 71.88 69 GLU A CA 1
ATOM 544 C C . GLU A 1 69 ? -11.297 -26.562 3.318 1 71.88 69 GLU A C 1
ATOM 546 O O . GLU A 1 69 ? -10.227 -26.953 2.859 1 71.88 69 GLU A O 1
ATOM 551 N N . SER A 1 70 ? -12.219 -27.25 3.781 1 74.06 70 SER A N 1
ATOM 552 C CA . SER A 1 70 ? -12.078 -28.703 3.604 1 74.06 70 SER A CA 1
ATOM 553 C C . SER A 1 70 ? -12.148 -29.078 2.129 1 74.06 70 SER A C 1
ATOM 555 O O . SER A 1 70 ? -11.688 -30.156 1.741 1 74.06 70 SER A O 1
ATOM 557 N N . GLN A 1 71 ? -12.68 -28.266 1.37 1 71.31 71 GLN A N 1
ATOM 558 C CA . GLN A 1 71 ? -12.781 -28.5 -0.065 1 71.31 71 GLN A CA 1
ATOM 559 C C . GLN A 1 71 ? -11.711 -27.719 -0.829 1 71.31 71 GLN A C 1
ATOM 561 O O . GLN A 1 71 ? -11.977 -26.641 -1.352 1 71.31 71 GLN A O 1
ATOM 566 N N . ARG A 1 72 ? -10.539 -28.25 -0.819 1 72.31 72 ARG A N 1
ATOM 567 C CA . ARG A 1 72 ? -9.477 -27.578 -1.564 1 72.31 72 ARG A CA 1
ATOM 568 C C . ARG A 1 72 ? -9.656 -27.766 -3.066 1 72.31 72 ARG A C 1
ATOM 570 O O . ARG A 1 72 ? -9.969 -28.875 -3.521 1 72.31 72 ARG A O 1
ATOM 577 N N . SER A 1 73 ? -9.57 -26.625 -3.646 1 78.12 73 SER A N 1
ATOM 578 C CA . SER A 1 73 ? -9.672 -26.719 -5.098 1 78.12 73 SER A CA 1
ATOM 579 C C . SER A 1 73 ? -8.43 -27.391 -5.695 1 78.12 73 SER A C 1
ATOM 581 O O . SER A 1 73 ? -7.352 -27.344 -5.105 1 78.12 73 SER A O 1
ATOM 583 N N . VAL A 1 74 ? -8.594 -28.062 -6.816 1 80.25 74 VAL A N 1
ATOM 584 C CA . VAL A 1 74 ? -7.516 -28.688 -7.582 1 80.25 74 VAL A CA 1
ATOM 585 C C . VAL A 1 74 ? -6.762 -27.609 -8.367 1 80.25 74 VAL A C 1
ATOM 587 O O . VAL A 1 74 ? -7.379 -26.75 -9 1 80.25 74 VAL A O 1
ATOM 590 N N . PRO A 1 75 ? -5.508 -27.656 -8.133 1 82.12 75 PRO A N 1
ATOM 591 C CA . PRO A 1 75 ? -4.746 -26.688 -8.922 1 82.12 75 PRO A CA 1
ATOM 592 C C . PRO A 1 75 ? -4.965 -26.828 -10.422 1 82.12 75 PRO A C 1
ATOM 594 O O . PRO A 1 75 ? -5.289 -27.922 -10.898 1 82.12 75 PRO A O 1
ATOM 597 N N . SER A 1 76 ? -4.824 -25.703 -11.086 1 82.69 76 SER A N 1
ATOM 598 C CA . SER A 1 76 ? -4.898 -25.703 -12.547 1 82.69 76 SER A CA 1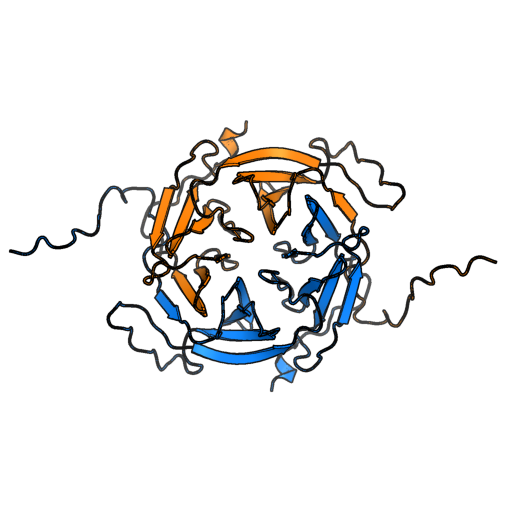
ATOM 599 C C . SER A 1 76 ? -3.738 -26.484 -13.156 1 82.69 76 SER A C 1
ATOM 601 O O . SER A 1 76 ? -2.859 -26.969 -12.43 1 82.69 76 SER A O 1
ATOM 603 N N . GLU A 1 77 ? -3.805 -26.578 -14.477 1 79.19 77 GLU A N 1
ATOM 604 C CA . GLU A 1 77 ? -2.73 -27.266 -15.195 1 79.19 77 GLU A CA 1
ATOM 605 C C . GLU A 1 77 ? -1.396 -26.547 -15 1 79.19 77 GLU A C 1
ATOM 607 O O . GLU A 1 77 ? -0.335 -27.172 -15.109 1 79.19 77 GLU A O 1
ATOM 612 N N . HIS A 1 78 ? -1.528 -25.344 -14.688 1 79 78 HIS A N 1
ATOM 613 C CA . HIS A 1 78 ? -0.316 -24.562 -14.5 1 79 78 HIS A CA 1
ATOM 614 C C . HIS A 1 78 ? 0.139 -24.578 -13.047 1 79 78 HIS A C 1
ATOM 616 O O . HIS A 1 78 ? 1.149 -23.969 -12.695 1 79 78 HIS A O 1
ATOM 622 N N . GLY A 1 79 ? -0.619 -25.234 -12.18 1 79.44 79 GLY A N 1
ATOM 623 C CA . GLY A 1 79 ? -0.177 -25.484 -10.812 1 79.44 79 GLY A CA 1
ATOM 624 C C . GLY A 1 79 ? -0.719 -24.484 -9.82 1 79.44 79 GLY A C 1
ATOM 625 O O . GLY A 1 79 ? -0.384 -24.531 -8.633 1 79.44 79 GLY A O 1
ATOM 626 N N . PHE A 1 80 ? -1.424 -23.531 -10.289 1 85.44 80 PHE A N 1
ATOM 627 C CA . PHE A 1 80 ? -1.969 -22.578 -9.32 1 85.44 80 PHE A CA 1
ATOM 628 C C . PHE A 1 80 ? -3.479 -22.75 -9.195 1 85.44 80 PHE A C 1
ATOM 630 O O . PHE A 1 80 ? -4.133 -23.25 -10.109 1 85.44 80 PHE A O 1
ATOM 637 N N . ARG A 1 81 ? -3.967 -22.297 -8.078 1 90.94 81 ARG A N 1
ATOM 638 C CA . ARG A 1 81 ? -5.395 -22.359 -7.797 1 90.94 81 ARG A CA 1
ATOM 639 C C . ARG A 1 81 ? -6.102 -21.078 -8.25 1 90.94 81 ARG A C 1
ATOM 641 O O . ARG A 1 81 ? -5.48 -20.016 -8.344 1 90.94 81 ARG A O 1
ATOM 648 N N . GLN A 1 82 ? -7.445 -21.25 -8.492 1 91.56 82 GLN A N 1
ATOM 649 C CA . GLN A 1 82 ? -8.148 -20.109 -9.062 1 91.56 82 GLN A CA 1
ATOM 650 C C . GLN A 1 82 ? -9.453 -19.844 -8.32 1 91.56 82 GLN A C 1
ATOM 652 O O . GLN A 1 82 ? -10.211 -18.938 -8.695 1 91.56 82 GLN A O 1
ATOM 657 N N . ASP A 1 83 ? -9.68 -20.562 -7.301 1 92.56 83 ASP A N 1
ATOM 658 C CA . ASP A 1 83 ? -10.93 -20.391 -6.574 1 92.56 83 ASP A CA 1
ATOM 659 C C . ASP A 1 83 ? -10.836 -19.25 -5.57 1 92.56 83 ASP A C 1
ATOM 661 O O . ASP A 1 83 ? -9.773 -19 -5.004 1 92.56 83 ASP A O 1
ATOM 665 N N . HIS A 1 84 ? -11.906 -18.578 -5.414 1 94.69 84 HIS A N 1
ATOM 666 C CA . HIS A 1 84 ? -12.055 -17.516 -4.438 1 94.69 84 HIS A CA 1
ATOM 667 C C . HIS A 1 84 ? -13.508 -17.375 -3.992 1 94.69 84 HIS A C 1
ATOM 669 O O . HIS A 1 84 ? -14.414 -17.922 -4.625 1 94.69 84 HIS A O 1
ATOM 675 N N . THR A 1 85 ? -13.672 -16.703 -2.885 1 94.12 85 THR A N 1
ATOM 676 C CA . THR A 1 85 ? -15.016 -16.438 -2.377 1 94.12 85 THR A CA 1
ATOM 677 C C . THR A 1 85 ? -15.188 -14.938 -2.105 1 94.12 85 THR A C 1
ATOM 679 O O . THR A 1 85 ? -14.5 -14.375 -1.249 1 94.12 85 THR A O 1
ATOM 682 N N . LEU A 1 86 ? -16.094 -14.344 -2.859 1 93.75 86 LEU A N 1
ATOM 683 C CA . LEU A 1 86 ? -16.438 -12.945 -2.635 1 93.75 86 LEU A CA 1
ATOM 684 C C . LEU A 1 86 ? -17.391 -12.805 -1.448 1 93.75 86 LEU A C 1
ATOM 686 O O . LEU A 1 86 ? -18.375 -13.531 -1.349 1 93.75 86 LEU A O 1
ATOM 690 N N . LEU A 1 87 ? -17.094 -11.859 -0.618 1 90.38 87 LEU A N 1
ATOM 691 C CA . LEU A 1 87 ? -17.875 -11.727 0.611 1 90.38 87 LEU A CA 1
ATOM 692 C C . LEU A 1 87 ? -18.688 -10.445 0.607 1 90.38 87 LEU A C 1
ATOM 694 O O . LEU A 1 87 ? -19.844 -10.438 1.04 1 90.38 87 LEU A O 1
ATOM 698 N N . ALA A 1 88 ? -18.078 -9.344 0.178 1 89.12 88 ALA A N 1
ATOM 699 C CA . ALA A 1 88 ? -18.75 -8.047 0.211 1 89.12 88 ALA A CA 1
ATOM 700 C C . ALA A 1 88 ? -18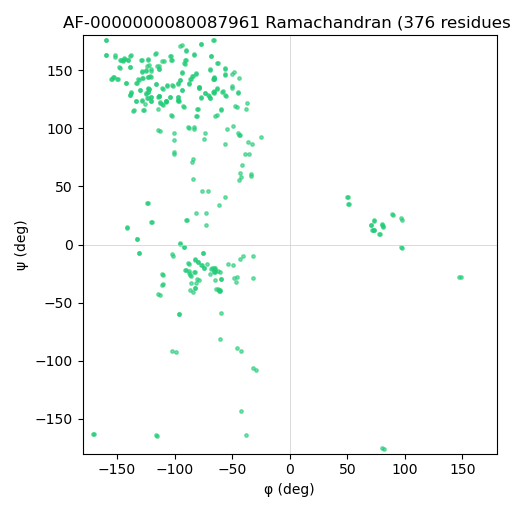.094 -7.059 -0.748 1 89.12 88 ALA A C 1
ATOM 702 O O . ALA A 1 88 ? -16.969 -7.293 -1.216 1 89.12 88 ALA A O 1
ATOM 703 N N . LYS A 1 89 ? -18.812 -6.02 -1.043 1 87.38 89 LYS A N 1
ATOM 704 C CA . LYS A 1 89 ? -18.297 -4.879 -1.79 1 87.38 89 LYS A CA 1
ATOM 705 C C . LYS A 1 89 ? -18.641 -3.564 -1.098 1 87.38 89 LYS A C 1
ATOM 707 O O . LYS A 1 89 ? -19.734 -3.426 -0.532 1 87.38 89 LYS A O 1
ATOM 712 N N . LYS A 1 90 ? -17.656 -2.719 -1.186 1 85.25 90 LYS A N 1
ATOM 713 C CA . LYS A 1 90 ? -17.859 -1.385 -0.628 1 85.25 90 LYS A CA 1
ATOM 714 C C . LYS A 1 90 ? -17.703 -0.31 -1.698 1 85.25 90 LYS A C 1
ATOM 716 O O . LYS A 1 90 ? -16.641 -0.208 -2.324 1 85.25 90 LYS A O 1
ATOM 721 N N . LYS A 1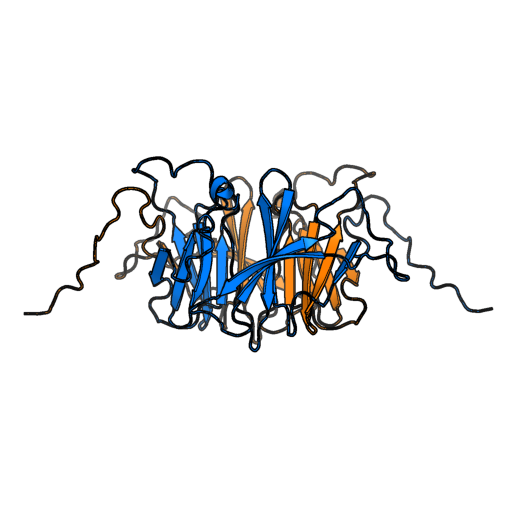 91 ? -18.75 0.458 -1.816 1 82.38 91 LYS A N 1
ATOM 722 C CA . LYS A 1 91 ? -18.672 1.569 -2.76 1 82.38 91 LYS A CA 1
ATOM 723 C C . LYS A 1 91 ? -17.891 2.74 -2.176 1 82.38 91 LYS A C 1
ATOM 725 O O . LYS A 1 91 ? -18.047 3.074 -1 1 82.38 91 LYS A O 1
ATOM 730 N N . MET A 1 92 ? -17.031 3.287 -2.971 1 80.75 92 MET A N 1
ATOM 731 C CA . MET A 1 92 ? -16.328 4.508 -2.594 1 80.75 92 MET A CA 1
ATOM 732 C C . MET A 1 92 ? -17.047 5.742 -3.117 1 80.75 92 MET A C 1
ATOM 734 O O . MET A 1 92 ? -17.469 5.777 -4.277 1 80.75 92 MET A O 1
ATOM 738 N N . ILE A 1 93 ? -17.234 6.738 -2.305 1 77.5 93 ILE A N 1
ATOM 739 C CA . ILE A 1 93 ? -17.984 7.926 -2.699 1 77.5 93 ILE A CA 1
ATOM 740 C C . ILE A 1 93 ? -17.062 8.914 -3.395 1 77.5 93 ILE A C 1
ATOM 742 O O . ILE A 1 93 ? -17.516 9.75 -4.184 1 77.5 93 ILE A O 1
ATOM 746 N N . ASP A 1 94 ? -15.805 8.836 -3.049 1 81.25 94 ASP A N 1
ATOM 747 C CA . ASP A 1 94 ? -14.758 9.703 -3.574 1 81.25 94 ASP A CA 1
ATOM 748 C C . ASP A 1 94 ? -13.422 8.969 -3.668 1 81.25 94 ASP A C 1
ATOM 750 O O . ASP A 1 94 ? -13.281 7.867 -3.125 1 81.25 94 ASP A O 1
ATOM 754 N N . GLY A 1 95 ? -12.578 9.492 -4.488 1 75 95 GLY A N 1
ATOM 755 C CA . GLY A 1 95 ? -11.242 8.914 -4.523 1 75 95 GLY A CA 1
ATOM 756 C C . GLY A 1 95 ? -11.102 7.777 -5.512 1 75 95 GLY A C 1
ATOM 757 O O . GLY A 1 95 ? -10.344 6.832 -5.285 1 75 95 GLY A O 1
ATOM 758 N N . ALA A 1 96 ? -11.969 7.828 -6.535 1 74.94 96 ALA A N 1
ATOM 759 C CA . ALA A 1 96 ? -11.961 6.75 -7.516 1 74.94 96 ALA A CA 1
ATOM 760 C C . ALA A 1 96 ? -10.992 7.051 -8.656 1 74.94 96 ALA A C 1
ATOM 762 O O . ALA A 1 96 ? -11.141 6.535 -9.766 1 74.94 96 ALA A O 1
ATOM 763 N N . ALA A 1 97 ? -10.055 7.941 -8.359 1 85.38 97 ALA A N 1
ATOM 764 C CA . ALA A 1 97 ? -9.031 8.188 -9.375 1 85.38 97 ALA A CA 1
ATOM 765 C C . ALA A 1 97 ? -8.328 6.895 -9.773 1 85.38 97 ALA A C 1
ATOM 767 O O . ALA A 1 97 ? -8.211 5.973 -8.969 1 85.38 97 ALA A O 1
ATOM 768 N N . TRP A 1 98 ? -7.973 6.891 -11.047 1 89.38 98 TRP A N 1
ATOM 769 C CA . TRP A 1 98 ? -7.203 5.746 -11.523 1 89.38 98 TRP A CA 1
ATOM 770 C C . TRP A 1 98 ? -5.945 5.551 -10.688 1 89.38 98 TRP A C 1
ATOM 772 O O . TRP A 1 98 ? -5.246 6.516 -10.367 1 89.38 98 TRP A O 1
ATOM 782 N N . PHE A 1 99 ? -5.738 4.281 -10.164 1 91.75 99 PHE A N 1
ATOM 783 C CA . PHE A 1 99 ? -4.539 3.785 -9.508 1 91.75 99 PHE A CA 1
ATOM 784 C C . PHE A 1 99 ? -4.402 4.387 -8.109 1 91.75 99 PHE A C 1
ATOM 786 O O . PHE A 1 99 ? -3.318 4.363 -7.523 1 91.75 99 PHE A O 1
ATOM 793 N N . ALA A 1 100 ? -5.5 5.043 -7.625 1 92.5 100 ALA A N 1
ATOM 794 C CA . ALA A 1 100 ? -5.504 5.461 -6.227 1 92.5 100 ALA A CA 1
ATOM 795 C C . ALA A 1 100 ? -5.496 4.25 -5.293 1 92.5 100 ALA A C 1
ATOM 797 O O . ALA A 1 100 ? -6.148 3.24 -5.574 1 92.5 100 ALA A O 1
ATOM 798 N N . LYS A 1 101 ? -4.777 4.348 -4.172 1 95.19 101 LYS A N 1
ATOM 799 C CA . LYS A 1 101 ? -4.609 3.172 -3.322 1 95.19 101 LYS A CA 1
ATOM 800 C C . LYS A 1 101 ? -5.09 3.445 -1.901 1 95.19 101 LYS A C 1
ATOM 802 O O . LYS A 1 101 ? -4.707 4.445 -1.29 1 95.19 101 LYS A O 1
ATOM 807 N N . PHE A 1 102 ? -5.953 2.578 -1.483 1 95.5 102 PHE A N 1
ATOM 808 C CA . PHE A 1 102 ? -6.461 2.617 -0.117 1 95.5 102 PHE A CA 1
ATOM 809 C C . PHE A 1 102 ? -5.586 1.778 0.808 1 95.5 102 PHE A C 1
ATOM 811 O O . PHE A 1 102 ? -4.699 1.057 0.347 1 95.5 102 PHE A O 1
ATOM 818 N N . ASP A 1 103 ? -5.812 1.957 2.039 1 95.75 103 ASP A N 1
ATOM 819 C CA . ASP A 1 103 ? -5.215 1.07 3.031 1 95.75 103 ASP A CA 1
ATOM 820 C C . ASP A 1 103 ? -6.168 0.825 4.199 1 95.75 103 ASP A C 1
ATOM 822 O O . ASP A 1 103 ? -7.188 1.508 4.328 1 95.75 103 ASP A O 1
ATOM 826 N N . ALA A 1 104 ? -5.871 -0.241 4.898 1 92.62 104 ALA A N 1
ATOM 827 C CA . ALA A 1 104 ? -6.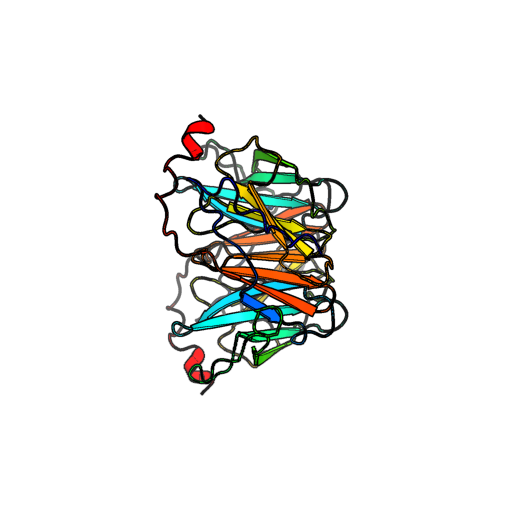652 -0.594 6.082 1 92.62 104 ALA A CA 1
ATOM 828 C C . ALA A 1 104 ? -5.766 -0.66 7.32 1 92.62 104 ALA A C 1
ATOM 830 O O . ALA A 1 104 ? -4.621 -1.113 7.25 1 92.62 104 ALA A O 1
ATOM 831 N N . ASP A 1 105 ? -6.355 -0.249 8.43 1 86.56 105 ASP A N 1
ATOM 832 C CA . ASP A 1 105 ? -5.652 -0.3 9.711 1 86.56 105 ASP A CA 1
ATOM 833 C C . ASP A 1 105 ? -5.246 -1.73 10.055 1 86.56 105 ASP A C 1
ATOM 835 O O . ASP A 1 105 ? -6.102 -2.59 10.273 1 86.56 105 ASP A O 1
ATOM 839 N N . PRO A 1 106 ? -3.902 -1.987 10.125 1 82.81 106 PRO A N 1
ATOM 840 C CA . PRO A 1 106 ? -3.463 -3.365 10.359 1 82.81 106 PRO A CA 1
ATOM 841 C C . PRO A 1 106 ? -3.633 -3.807 11.812 1 82.81 106 PRO A C 1
ATOM 843 O O . PRO A 1 106 ? -3.584 -5.004 12.109 1 82.81 106 PRO A O 1
ATOM 846 N N . ASP A 1 107 ? -3.789 -2.916 12.68 1 80.19 107 ASP A N 1
ATOM 847 C CA . ASP A 1 107 ? -3.807 -3.219 14.102 1 80.19 107 ASP A CA 1
ATOM 848 C C . ASP A 1 107 ? -5.238 -3.371 14.617 1 80.19 107 ASP A C 1
ATOM 850 O O . ASP A 1 107 ? -5.684 -4.48 14.914 1 80.19 107 ASP A O 1
ATOM 854 N N . ARG A 1 108 ? -5.98 -2.324 14.461 1 73.5 108 ARG A N 1
ATOM 855 C CA . ARG A 1 108 ? -7.332 -2.342 15.008 1 73.5 108 ARG A CA 1
ATOM 856 C C . ARG A 1 108 ? -8.32 -2.936 14.016 1 73.5 108 ARG A C 1
ATOM 858 O O . ARG A 1 108 ? -9.422 -3.34 14.391 1 73.5 108 ARG A O 1
ATOM 865 N N . LYS A 1 109 ? -7.871 -2.994 12.789 1 78.38 109 LYS A N 1
ATOM 866 C CA . LYS A 1 109 ? -8.688 -3.566 11.719 1 78.38 109 LYS A CA 1
ATOM 867 C C . LYS A 1 109 ? -10.07 -2.934 11.688 1 78.38 109 LYS A C 1
ATOM 869 O O . LYS A 1 109 ? -11.07 -3.615 11.422 1 78.38 109 LYS A O 1
ATOM 874 N N . ARG A 1 110 ? -10.117 -1.676 12 1 78.5 110 ARG A N 1
ATOM 875 C CA . ARG A 1 110 ? -11.391 -0.963 12.07 1 78.5 110 ARG A CA 1
ATOM 876 C C . ARG A 1 110 ? -11.508 0.051 10.938 1 78.5 110 ARG A C 1
ATOM 878 O O . ARG A 1 110 ? -12.602 0.254 10.398 1 78.5 110 ARG A O 1
ATOM 885 N N . TRP A 1 111 ? -10.422 0.598 10.609 1 86.62 111 TRP A N 1
ATOM 886 C CA . TRP A 1 111 ? -10.492 1.744 9.711 1 86.62 111 TRP A CA 1
ATOM 887 C C . TRP A 1 111 ? -10 1.373 8.312 1 86.62 111 TRP A C 1
ATOM 889 O O . TRP A 1 111 ? -8.891 0.859 8.148 1 86.62 111 TRP A O 1
ATOM 899 N N . LEU A 1 112 ? -10.891 1.61 7.426 1 90.25 112 LEU A N 1
ATOM 900 C CA . LEU A 1 112 ? -10.531 1.66 6.012 1 90.25 112 LEU A CA 1
ATOM 901 C C . LEU A 1 112 ? -10.305 3.098 5.559 1 90.25 112 LEU A C 1
ATOM 903 O O . LEU A 1 112 ? -11.164 3.961 5.754 1 90.25 112 LEU A O 1
ATOM 907 N N . CYS A 1 113 ? -9.156 3.309 5.035 1 92.25 113 CYS A N 1
ATOM 908 C CA . CYS A 1 113 ? -8.789 4.66 4.629 1 92.25 113 CYS A CA 1
ATOM 909 C C . CYS A 1 113 ? -8.633 4.75 3.115 1 92.25 113 CYS A C 1
ATOM 911 O O . CYS A 1 113 ? -7.93 3.939 2.512 1 92.25 113 CYS A O 1
ATOM 913 N N . THR A 1 114 ? -9.359 5.746 2.508 1 94 114 THR A N 1
ATOM 914 C CA . THR A 1 114 ? -9.297 5.918 1.062 1 94 114 THR A CA 1
ATOM 915 C C . THR A 1 114 ? -8.844 7.336 0.708 1 94 114 THR A C 1
ATOM 917 O O . THR A 1 114 ? -8.938 8.242 1.534 1 94 114 THR A O 1
ATOM 920 N N . THR A 1 115 ? -8.336 7.457 -0.543 1 95 115 THR A N 1
ATOM 921 C CA . THR A 1 115 ? -7.891 8.75 -1.061 1 95 115 THR A CA 1
ATOM 922 C C . THR A 1 115 ? -9.086 9.609 -1.464 1 95 115 THR A C 1
ATOM 924 O O . THR A 1 115 ? -10.227 9.148 -1.422 1 95 115 THR A O 1
ATOM 927 N N . GLY A 1 116 ? -8.773 10.859 -1.797 1 93.31 116 GLY A N 1
ATOM 928 C CA . GLY A 1 116 ? -9.766 11.805 -2.287 1 93.31 116 GLY A CA 1
ATOM 929 C C . GLY A 1 116 ? -9.25 12.688 -3.406 1 93.31 116 GLY A C 1
ATOM 930 O O . GLY A 1 116 ? -8.039 12.898 -3.533 1 93.31 116 GLY A O 1
ATOM 931 N N . ASP A 1 117 ? -10.195 13.211 -4.148 1 91.12 117 ASP A N 1
ATOM 932 C CA . ASP A 1 117 ? -9.844 13.977 -5.344 1 91.12 117 ASP A CA 1
ATOM 933 C C . ASP A 1 117 ? -9.484 15.422 -4.984 1 91.12 117 ASP A C 1
ATOM 935 O O . ASP A 1 117 ? -8.93 16.141 -5.805 1 91.12 117 ASP A O 1
ATOM 939 N N . ARG A 1 118 ? -9.75 15.859 -3.838 1 91.62 118 ARG A N 1
ATOM 940 C CA . ARG A 1 118 ? -9.523 17.25 -3.455 1 91.62 118 ARG A CA 1
ATOM 941 C C . ARG A 1 118 ? -8.602 17.344 -2.242 1 91.62 118 ARG A C 1
ATOM 943 O O . ARG A 1 118 ? -8.82 18.172 -1.354 1 91.62 118 ARG A O 1
ATOM 950 N N . GLY A 1 119 ? -7.688 16.453 -2.221 1 91.75 119 GLY A N 1
ATOM 951 C CA . GLY A 1 119 ? -6.707 16.484 -1.15 1 91.75 119 GLY A CA 1
ATOM 952 C C . GLY A 1 119 ? -7.215 15.891 0.145 1 91.75 119 GLY A C 1
ATOM 953 O O . GLY A 1 119 ? -6.652 16.141 1.215 1 91.75 119 GLY A O 1
ATOM 954 N N . THR A 1 120 ? -8.297 15.133 0.04 1 92.12 120 THR A N 1
ATOM 955 C CA . THR A 1 120 ? -8.93 14.586 1.236 1 92.12 120 THR A CA 1
ATOM 956 C C . THR A 1 120 ? -8.57 13.117 1.421 1 92.12 120 THR A C 1
ATOM 958 O O . THR A 1 120 ? -8.078 12.477 0.493 1 92.12 120 THR A O 1
ATOM 961 N N . VAL A 1 121 ? -8.703 12.672 2.602 1 92.25 121 VAL A N 1
ATOM 962 C CA . VAL A 1 121 ? -8.672 11.266 3 1 92.25 121 VAL A CA 1
ATOM 963 C C . VAL A 1 121 ? -9.961 10.906 3.732 1 92.25 121 VAL A C 1
ATOM 965 O O . VAL A 1 121 ? -10.438 11.664 4.578 1 92.25 121 VAL A O 1
ATOM 968 N N . HIS A 1 122 ? -10.5 9.789 3.371 1 91.81 122 HIS A N 1
ATOM 969 C CA . HIS A 1 122 ? -11.75 9.328 3.965 1 91.81 122 HIS A CA 1
ATOM 970 C C . HIS A 1 122 ? -11.531 8.102 4.84 1 91.81 122 HIS A C 1
ATOM 972 O O . HIS A 1 122 ? -10.844 7.156 4.434 1 91.81 122 HIS A O 1
ATOM 978 N N . PHE A 1 123 ? -12.125 8.141 5.992 1 88.81 123 PHE A N 1
ATOM 979 C CA . PHE A 1 123 ? -12.062 7.02 6.922 1 88.81 123 PHE A CA 1
ATOM 980 C C . PHE A 1 123 ? -13.422 6.344 7.043 1 88.81 123 PHE A C 1
ATOM 982 O O . PHE A 1 123 ? -14.414 6.988 7.402 1 88.81 123 PHE A O 1
ATOM 989 N N . TYR A 1 124 ? -13.43 5.102 6.723 1 87.19 124 TYR A N 1
ATOM 990 C CA . TYR A 1 124 ? -14.633 4.289 6.852 1 87.19 124 TYR A CA 1
ATOM 991 C C . TYR A 1 124 ? -14.523 3.334 8.031 1 87.19 124 TYR A C 1
ATOM 993 O O . TYR A 1 124 ? -13.469 2.732 8.258 1 87.19 124 TYR A O 1
ATOM 1001 N N . ASP A 1 125 ? -15.594 3.232 8.766 1 81.94 125 ASP A N 1
ATOM 1002 C CA . ASP A 1 125 ? -15.672 2.244 9.836 1 81.94 125 ASP A CA 1
ATOM 1003 C C . ASP A 1 125 ? -16.047 0.868 9.289 1 81.94 125 ASP A C 1
ATOM 1005 O O . ASP A 1 125 ? -17.188 0.653 8.867 1 81.94 125 ASP A O 1
ATOM 1009 N N . MET A 1 126 ? -15.102 -0.087 9.305 1 79.88 126 MET A N 1
ATOM 1010 C CA . MET A 1 126 ? -15.297 -1.392 8.68 1 79.88 126 MET A CA 1
ATOM 1011 C C . MET A 1 126 ? -16.219 -2.264 9.523 1 79.88 126 MET A C 1
ATOM 1013 O O . MET A 1 126 ? -16.672 -3.314 9.07 1 79.88 126 MET A O 1
ATOM 1017 N N . ARG A 1 127 ? -16.578 -1.816 10.727 1 73.31 127 ARG A N 1
ATOM 1018 C CA . ARG A 1 127 ? -17.531 -2.547 11.562 1 73.31 127 ARG A CA 1
ATOM 1019 C C . ARG A 1 127 ? -18.953 -2.396 11.039 1 73.31 127 ARG A C 1
ATOM 1021 O O . ARG A 1 127 ? -19.828 -3.195 11.375 1 73.31 127 ARG A O 1
ATOM 1028 N N . ASN A 1 128 ? -19.031 -1.284 10.234 1 69.31 128 ASN A N 1
ATOM 1029 C CA . ASN A 1 128 ? -20.344 -1.051 9.641 1 69.31 128 ASN A CA 1
ATOM 1030 C C . ASN A 1 128 ? -20.312 -1.24 8.125 1 69.31 128 ASN A C 1
ATOM 1032 O O . ASN A 1 128 ? -19.969 -0.319 7.387 1 69.31 128 ASN A O 1
ATOM 1036 N N . GLN A 1 129 ? -20.703 -2.398 7.664 1 64.12 129 GLN A N 1
ATOM 1037 C CA . GLN A 1 129 ? -20.609 -2.74 6.246 1 64.12 129 GLN A CA 1
ATOM 1038 C C . GLN A 1 129 ? -21.531 -1.845 5.41 1 64.12 129 GLN A C 1
ATOM 1040 O O . GLN A 1 129 ? -21.25 -1.606 4.23 1 64.12 129 GLN A O 1
ATOM 1045 N N . PHE A 1 130 ? -22.422 -1.333 5.969 1 64.38 130 PHE A N 1
ATOM 1046 C CA . PHE A 1 130 ? -23.484 -0.763 5.156 1 64.38 130 PHE A CA 1
ATOM 1047 C C . PHE A 1 130 ? -23.359 0.752 5.07 1 64.38 130 PHE A C 1
ATOM 1049 O O . PHE A 1 130 ? -24.016 1.394 4.242 1 64.38 130 PHE A O 1
ATOM 1056 N N . ASN A 1 131 ? -22.516 1.168 5.809 1 71.81 131 ASN A N 1
ATOM 1057 C CA . ASN A 1 131 ? -22.391 2.619 5.73 1 71.81 131 ASN A CA 1
ATOM 1058 C C . ASN A 1 131 ? -21.547 3.045 4.523 1 71.81 131 ASN A C 1
ATOM 1060 O O . ASN A 1 131 ? -20.391 2.672 4.41 1 71.81 131 ASN A O 1
ATOM 1064 N N . GLU A 1 132 ? -22.25 3.752 3.643 1 78 132 GLU A N 1
ATOM 1065 C CA . GLU A 1 132 ? -21.578 4.215 2.432 1 78 132 GLU A CA 1
ATOM 1066 C C . GLU A 1 132 ? -20.797 5.496 2.691 1 78 132 GLU A C 1
ATOM 1068 O O . GLU A 1 132 ? -19.859 5.816 1.958 1 78 132 GLU A O 1
ATOM 1073 N N . GLU A 1 133 ? -21.219 6.18 3.695 1 84.06 133 GLU A N 1
ATOM 1074 C CA . GLU A 1 133 ? -20.547 7.438 3.998 1 84.06 133 GLU A CA 1
ATOM 1075 C C . GLU A 1 133 ? -19.328 7.211 4.891 1 84.06 133 GLU A C 1
ATOM 1077 O O . GLU A 1 133 ? -19.359 6.391 5.805 1 84.06 133 GLU A O 1
ATOM 1082 N N . PRO A 1 134 ? -18.328 7.988 4.602 1 86.94 134 PRO A N 1
ATOM 1083 C CA . PRO A 1 134 ? -17.172 7.902 5.508 1 86.94 134 PRO A CA 1
ATOM 1084 C C . PRO A 1 134 ? -17.5 8.391 6.918 1 86.94 134 PRO A C 1
ATOM 1086 O O . PRO A 1 134 ? -18.312 9.305 7.086 1 86.94 134 PRO A O 1
ATOM 1089 N N . PHE A 1 135 ? -16.938 7.715 7.859 1 84.25 135 PHE A N 1
ATOM 1090 C CA . PHE A 1 135 ? -17.047 8.148 9.25 1 84.25 135 PHE A CA 1
ATOM 1091 C C . PHE A 1 135 ? -16.391 9.516 9.445 1 84.25 135 PHE A C 1
ATOM 1093 O O . PHE A 1 135 ? -16.922 10.352 10.18 1 84.25 135 PHE A O 1
ATOM 1100 N N . GLN A 1 136 ? -15.289 9.711 8.758 1 85.44 136 GLN A N 1
ATOM 1101 C CA . GLN A 1 136 ? -14.531 10.953 8.844 1 85.44 136 GLN A CA 1
ATOM 1102 C C . GLN A 1 136 ? -13.812 11.25 7.535 1 85.44 136 GLN A C 1
ATOM 1104 O O . GLN A 1 136 ? -13.375 10.328 6.84 1 85.44 136 GLN A O 1
ATOM 1109 N N . THR A 1 137 ? -13.805 12.508 7.254 1 88.44 137 THR A N 1
ATOM 1110 C CA . THR A 1 137 ? -13 13.016 6.145 1 88.44 137 THR A CA 1
ATOM 1111 C C . THR A 1 137 ? -12.062 14.117 6.617 1 88.44 137 THR A C 1
ATOM 1113 O O . THR A 1 137 ? -12.477 15.023 7.34 1 88.44 137 THR A O 1
ATOM 1116 N N . ILE A 1 138 ? -10.781 13.945 6.242 1 85.38 138 ILE A N 1
ATOM 1117 C CA . ILE A 1 138 ? -9.836 14.992 6.621 1 85.38 138 ILE A CA 1
ATOM 1118 C C . ILE A 1 138 ? -9.203 15.586 5.367 1 85.38 138 ILE A C 1
ATOM 1120 O O 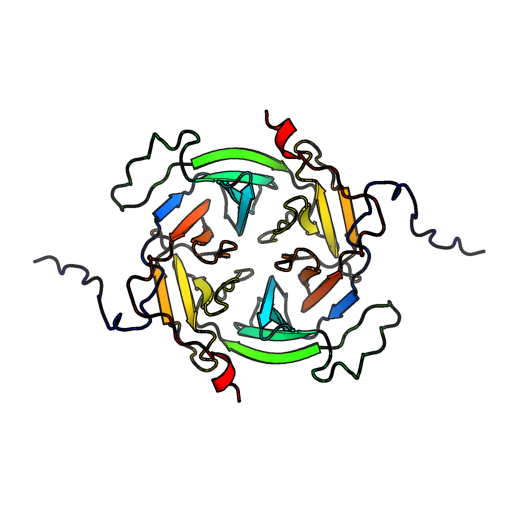. ILE A 1 138 ? -9.047 14.898 4.352 1 85.38 138 ILE A O 1
ATOM 1124 N N . LYS A 1 139 ? -8.867 16.891 5.523 1 88.25 139 LYS A N 1
ATOM 1125 C CA . LYS A 1 139 ? -8.047 17.531 4.492 1 88.25 139 LYS A CA 1
ATOM 1126 C C . LYS A 1 139 ? -6.562 17.328 4.77 1 88.25 139 LYS A C 1
ATOM 1128 O O . LYS A 1 139 ? -5.98 18.016 5.605 1 88.25 139 LYS A O 1
ATOM 1133 N N . ALA A 1 140 ? -6.008 16.375 4.066 1 88.06 140 ALA A N 1
ATOM 1134 C CA . ALA A 1 140 ? -4.605 16.031 4.281 1 88.06 140 ALA A CA 1
ATOM 1135 C C . ALA A 1 140 ? -3.688 16.953 3.473 1 88.06 140 ALA A C 1
ATOM 1137 O O . ALA A 1 140 ? -2.602 17.312 3.93 1 88.06 140 ALA A O 1
ATOM 1138 N N . ASN A 1 141 ? -4.094 17.219 2.291 1 88.75 141 ASN A N 1
ATOM 1139 C CA . ASN A 1 141 ? -3.346 18.109 1.408 1 88.75 141 ASN A CA 1
ATOM 1140 C C . ASN A 1 141 ? -3.973 19.5 1.346 1 88.75 141 ASN A C 1
ATOM 1142 O O . ASN A 1 141 ? -5.02 19.688 0.726 1 88.75 141 ASN A O 1
ATOM 1146 N N . PRO A 1 142 ? -3.312 20.469 1.894 1 84.25 142 PRO A N 1
ATOM 1147 C CA . PRO A 1 142 ? -3.895 21.812 1.934 1 84.25 142 PRO A CA 1
ATOM 1148 C C . PRO A 1 142 ? -4.066 22.422 0.545 1 84.25 142 PRO A C 1
ATOM 1150 O O . PRO A 1 142 ? -4.918 23.281 0.35 1 84.25 142 PRO A O 1
ATOM 1153 N N . LYS A 1 143 ? -3.301 21.969 -0.41 1 88.19 143 LYS A N 1
ATOM 1154 C CA . LYS A 1 143 ? -3.371 22.516 -1.76 1 88.19 143 LYS A CA 1
ATOM 1155 C C . LYS A 1 143 ? -4.555 21.938 -2.529 1 88.19 143 LYS A C 1
ATOM 1157 O O . LYS A 1 143 ? -4.887 22.406 -3.617 1 88.19 143 LYS A O 1
ATOM 1162 N N . GLY A 1 144 ? -5.113 20.875 -2.031 1 90 144 GLY A N 1
ATOM 1163 C CA . GLY A 1 144 ? -6.348 20.344 -2.592 1 90 144 GLY A CA 1
ATOM 1164 C C . GLY A 1 144 ? -6.125 19.5 -3.828 1 90 144 GLY A C 1
ATOM 1165 O O . GLY A 1 144 ? -7.062 19.234 -4.586 1 90 144 GLY A O 1
ATOM 1166 N N . VAL A 1 145 ? -4.895 19.109 -4.012 1 89.94 145 VAL A N 1
ATOM 1167 C CA . VAL A 1 145 ? -4.605 18.281 -5.168 1 89.94 145 VAL A CA 1
ATOM 1168 C C . VAL A 1 145 ? -4.918 16.812 -4.84 1 89.94 145 VAL A C 1
ATOM 1170 O O . VAL A 1 145 ? -5.07 16.453 -3.67 1 89.94 145 VAL A O 1
ATOM 1173 N N . ILE A 1 146 ? -5.039 15.984 -5.867 1 93.56 146 ILE A N 1
ATOM 1174 C CA . ILE A 1 146 ? -5.434 14.586 -5.758 1 93.56 146 ILE A CA 1
ATOM 1175 C C . ILE A 1 146 ? -4.461 13.836 -4.852 1 93.56 146 ILE A C 1
ATOM 1177 O O . ILE A 1 146 ? -3.244 14.016 -4.957 1 93.56 146 ILE A O 1
ATOM 1181 N N . THR A 1 147 ? -5.059 13.078 -3.91 1 95.06 147 THR A N 1
ATOM 1182 C CA . THR A 1 147 ? -4.273 12.117 -3.148 1 95.06 147 THR A CA 1
ATOM 1183 C C . THR A 1 147 ? -4.211 10.773 -3.873 1 95.06 147 THR A C 1
ATOM 1185 O O . THR A 1 147 ? -5.207 10.32 -4.438 1 95.06 147 THR A O 1
ATOM 1188 N N . ARG A 1 148 ? -2.998 10.141 -3.869 1 95.25 148 ARG A N 1
ATOM 1189 C CA . ARG A 1 148 ? -2.77 8.977 -4.723 1 95.25 148 ARG A CA 1
ATOM 1190 C C . ARG A 1 148 ? -2.65 7.703 -3.895 1 95.25 148 ARG A C 1
ATOM 1192 O O . ARG A 1 148 ? -2.928 6.609 -4.391 1 95.25 148 ARG A O 1
ATOM 1199 N N . GLN A 1 149 ? -2.25 7.832 -2.693 1 96.88 149 GLN A N 1
ATOM 1200 C CA . GLN A 1 149 ? -2.158 6.68 -1.806 1 96.88 149 GLN A CA 1
ATOM 1201 C C . GLN A 1 149 ? -2.279 7.098 -0.344 1 96.88 149 GLN A C 1
ATOM 1203 O O . GLN A 1 149 ? -1.772 8.148 0.049 1 96.88 149 GLN A O 1
ATOM 1208 N N . VAL A 1 150 ? -2.934 6.27 0.407 1 96.31 150 VAL A N 1
ATOM 1209 C CA . VAL A 1 150 ? -2.863 6.332 1.863 1 96.31 150 VAL A CA 1
ATOM 1210 C C . VAL A 1 150 ? -2.23 5.051 2.402 1 96.31 150 VAL A C 1
ATOM 1212 O O . VAL A 1 150 ? -2.453 3.965 1.86 1 96.31 150 VAL A O 1
ATOM 1215 N N . ALA A 1 151 ? -1.374 5.168 3.367 1 96.62 151 ALA A N 1
ATOM 1216 C CA . ALA A 1 151 ? -0.693 4.016 3.951 1 96.62 151 ALA A CA 1
ATOM 1217 C C . ALA A 1 151 ? -0.614 4.141 5.473 1 96.62 151 ALA A C 1
ATOM 1219 O O . ALA A 1 151 ? -0.114 5.137 5.996 1 96.62 151 ALA A O 1
ATOM 1220 N N . PHE A 1 152 ? -1.046 3.102 6.168 1 92.94 152 PHE A N 1
ATOM 1221 C CA . PHE A 1 152 ? -0.919 3.051 7.621 1 92.94 152 PHE A CA 1
ATOM 1222 C C . PHE A 1 152 ? 0.482 2.609 8.023 1 92.94 152 PHE A C 1
ATOM 1224 O O . PHE A 1 152 ? 1.094 1.775 7.355 1 92.94 152 PHE A O 1
ATOM 1231 N N . SER A 1 153 ? 0.888 3.164 9.133 1 89.69 153 SER A N 1
ATOM 1232 C CA . SER A 1 153 ? 2.012 2.531 9.812 1 89.69 153 SER A CA 1
ATOM 1233 C C . SER A 1 153 ? 1.618 1.173 10.383 1 89.69 153 SER A C 1
ATOM 1235 O O . SER A 1 153 ? 0.431 0.886 10.555 1 89.69 153 SER A O 1
ATOM 1237 N N . PRO A 1 154 ? 2.621 0.354 10.695 1 84.62 154 PRO A N 1
ATOM 1238 C CA . PRO A 1 154 ? 2.303 -0.996 11.172 1 84.62 154 PRO A CA 1
ATOM 1239 C C . PRO A 1 154 ? 1.455 -0.992 12.438 1 84.62 154 PRO A C 1
ATOM 1241 O O . PRO A 1 154 ? 0.667 -1.914 12.664 1 84.62 154 PRO A O 1
ATOM 1244 N N . ASN A 1 155 ? 1.59 0.009 13.25 1 81.62 155 ASN A N 1
ATOM 1245 C CA . ASN A 1 155 ? 0.843 0.041 14.508 1 81.62 155 ASN A CA 1
ATOM 1246 C C . ASN A 1 155 ? -0.452 0.836 14.367 1 81.62 155 ASN A C 1
ATOM 1248 O O . ASN A 1 155 ? -1.174 1.032 15.344 1 81.62 155 ASN A O 1
ATOM 1252 N N . GLY A 1 156 ? -0.712 1.337 13.195 1 86 156 GLY A N 1
ATOM 1253 C CA . GLY A 1 156 ? -1.976 1.992 12.898 1 86 156 GLY A CA 1
ATOM 1254 C C . GLY A 1 156 ? -2.057 3.406 13.445 1 86 156 GLY A C 1
ATOM 1255 O O . GLY A 1 156 ? -3.107 4.047 13.375 1 86 156 GLY A O 1
ATOM 1256 N N . ARG A 1 157 ? -0.939 3.986 13.961 1 85.5 157 ARG A N 1
ATOM 1257 C CA . ARG A 1 157 ? -0.981 5.281 14.633 1 85.5 157 ARG A CA 1
ATOM 1258 C C . ARG A 1 157 ? -0.739 6.418 13.641 1 85.5 157 ARG A C 1
ATOM 1260 O O . ARG A 1 157 ? -1.041 7.578 13.938 1 85.5 157 ARG A O 1
ATOM 1267 N N . ILE A 1 158 ? -0.109 6.062 12.539 1 90.06 158 ILE A N 1
ATOM 1268 C CA . ILE A 1 158 ? 0.231 7.059 11.531 1 90.06 158 ILE A CA 1
ATOM 1269 C C . ILE A 1 158 ? -0.388 6.668 10.195 1 90.06 158 ILE A C 1
ATOM 1271 O O . ILE A 1 158 ? -0.36 5.496 9.805 1 90.06 158 ILE A O 1
ATOM 1275 N N . VAL A 1 159 ? -0.986 7.664 9.578 1 93.19 159 VAL A N 1
ATOM 1276 C CA . VAL A 1 159 ? -1.384 7.527 8.18 1 93.19 159 VAL A CA 1
ATOM 1277 C C . VAL A 1 159 ? -0.552 8.469 7.312 1 93.19 159 VAL A C 1
ATOM 1279 O O . VAL A 1 159 ? -0.516 9.68 7.555 1 93.19 159 VAL A O 1
ATOM 1282 N N . LEU A 1 160 ? 0.13 7.859 6.352 1 96.75 160 LEU A N 1
ATOM 1283 C CA . LEU A 1 160 ? 0.85 8.633 5.348 1 96.75 160 LEU A CA 1
ATOM 1284 C C . LEU A 1 160 ? 0.001 8.82 4.094 1 96.75 160 LEU A C 1
ATOM 1286 O O . LEU A 1 160 ? -0.706 7.902 3.676 1 96.75 160 LEU A O 1
ATOM 1290 N N . VAL A 1 161 ? 0.12 9.992 3.555 1 96.38 161 VAL A N 1
ATOM 1291 C CA . VAL A 1 161 ? -0.643 10.336 2.357 1 96.38 161 VAL A CA 1
ATOM 1292 C C . VAL A 1 161 ? 0.289 10.922 1.3 1 96.38 161 VAL A C 1
ATOM 1294 O O . VAL A 1 161 ? 1.133 11.766 1.605 1 96.38 161 VAL A O 1
ATOM 1297 N N . VAL A 1 162 ? 0.153 10.43 0.06 1 97.12 162 VAL A N 1
ATOM 1298 C CA . VAL A 1 162 ? 0.939 11.016 -1.02 1 97.12 162 VAL A CA 1
ATOM 1299 C C . VAL A 1 162 ? 0.023 11.383 -2.188 1 97.12 162 VAL A C 1
ATOM 1301 O O . VAL A 1 162 ? -1.074 10.836 -2.316 1 97.12 162 VAL A O 1
ATOM 1304 N N . GLY A 1 163 ? 0.551 12.289 -2.994 1 95.94 163 GLY A N 1
ATOM 1305 C CA . GLY A 1 163 ? -0.251 12.703 -4.133 1 95.94 163 GLY A CA 1
ATOM 1306 C C . GLY A 1 163 ? 0.514 13.57 -5.117 1 95.94 163 GLY A C 1
ATOM 1307 O O . GLY A 1 163 ? 1.746 13.547 -5.148 1 95.94 163 GLY A O 1
ATOM 1308 N N . ASP A 1 164 ? -0.323 14.211 -5.922 1 93.44 164 ASP A N 1
ATOM 1309 C CA . ASP A 1 164 ? 0.232 15.031 -6.988 1 93.44 164 ASP A CA 1
ATOM 1310 C C . ASP A 1 164 ? 1.054 16.188 -6.418 1 93.44 164 ASP A C 1
ATOM 1312 O O . ASP A 1 164 ? 0.893 16.547 -5.25 1 93.44 164 ASP A O 1
ATOM 1316 N N . GLY A 1 165 ? 2.004 16.719 -7.227 1 90.19 165 GLY A N 1
ATOM 1317 C CA . GLY A 1 165 ? 2.838 17.844 -6.812 1 90.19 165 GLY A CA 1
ATOM 1318 C C . GLY A 1 165 ? 3.885 17.453 -5.785 1 90.19 165 GLY A C 1
ATOM 1319 O O . GLY A 1 165 ? 4.316 18.297 -4.988 1 90.19 165 GLY A O 1
ATOM 1320 N N . GLY A 1 166 ? 4.191 16.156 -5.746 1 92 166 GLY A N 1
ATOM 1321 C CA . GLY A 1 166 ? 5.188 15.688 -4.797 1 92 166 GLY A CA 1
ATOM 1322 C C . GLY A 1 166 ? 4.707 15.734 -3.357 1 92 166 GLY A C 1
ATOM 1323 O O . GLY A 1 166 ? 5.504 15.609 -2.426 1 92 166 GLY A O 1
ATOM 1324 N N . PHE A 1 167 ? 3.42 15.844 -3.152 1 94 167 PHE A N 1
ATOM 1325 C CA . PHE A 1 167 ? 2.828 16 -1.828 1 94 167 PHE A CA 1
ATOM 1326 C C . PHE A 1 167 ? 3.041 14.75 -0.987 1 94 167 PHE A C 1
ATOM 1328 O O . PHE A 1 167 ? 2.807 13.633 -1.455 1 94 167 PHE A O 1
ATOM 1335 N N . ILE A 1 168 ? 3.512 14.961 0.191 1 97 168 ILE A N 1
ATOM 1336 C CA . ILE A 1 168 ? 3.572 13.938 1.225 1 97 168 ILE A CA 1
ATOM 1337 C C . ILE A 1 168 ? 3.045 14.5 2.543 1 97 168 ILE A C 1
ATOM 1339 O O . ILE A 1 168 ? 3.5 15.547 3.004 1 97 168 ILE A O 1
ATOM 1343 N N . GLY A 1 169 ? 2.088 13.875 3.064 1 95.69 169 GLY A N 1
ATOM 1344 C CA . GLY A 1 169 ? 1.522 14.266 4.348 1 95.69 169 GLY A CA 1
ATOM 1345 C C . GLY A 1 169 ? 1.559 13.148 5.375 1 95.69 169 GLY A C 1
ATOM 1346 O O . GLY A 1 169 ? 1.412 11.977 5.035 1 95.69 169 GLY A O 1
ATOM 1347 N N . ARG A 1 170 ? 1.782 13.578 6.605 1 93.81 170 ARG A N 1
ATOM 1348 C CA . ARG A 1 170 ? 1.671 12.688 7.754 1 93.81 170 ARG A CA 1
ATOM 1349 C C . ARG A 1 170 ? 0.515 13.094 8.656 1 93.81 170 ARG A C 1
ATOM 1351 O O . ARG A 1 170 ? 0.413 14.258 9.055 1 93.81 170 ARG A O 1
ATOM 1358 N N . VAL A 1 171 ? -0.312 12.133 8.945 1 90.44 171 VAL A N 1
ATOM 1359 C CA . VAL A 1 171 ? -1.42 12.336 9.875 1 90.44 171 VAL A CA 1
ATOM 1360 C C . VAL A 1 171 ? -1.289 11.383 11.055 1 90.44 171 VAL A C 1
ATOM 1362 O O . VAL A 1 171 ? -1.16 10.172 10.875 1 90.44 171 VAL A O 1
ATOM 1365 N N . ASP A 1 172 ? -1.326 11.984 12.258 1 86.31 172 ASP A N 1
ATOM 1366 C CA . ASP A 1 172 ? -1.182 11.188 13.469 1 86.31 172 ASP A CA 1
ATOM 1367 C C . ASP A 1 172 ? -2.535 10.953 14.141 1 86.31 172 ASP A C 1
ATOM 1369 O O . ASP A 1 172 ? -3.354 11.875 14.227 1 86.31 172 ASP A O 1
ATOM 1373 N N . ARG A 1 173 ? -2.607 9.695 14.539 1 82.94 173 ARG A N 1
ATOM 1374 C CA . ARG A 1 173 ? -3.797 9.391 15.32 1 82.94 173 ARG A CA 1
ATOM 1375 C C . ARG A 1 173 ? -3.768 10.125 16.656 1 82.94 173 ARG A C 1
ATOM 1377 O O . ARG A 1 173 ? -2.721 10.195 17.312 1 82.94 173 ARG A O 1
ATOM 1384 N N . MET A 1 174 ? -4.859 10.742 16.938 1 72.38 174 MET A N 1
ATOM 1385 C CA . MET A 1 174 ? -4.934 11.453 18.219 1 72.38 174 MET A CA 1
ATOM 1386 C C . MET A 1 174 ? -4.992 10.469 19.391 1 72.38 174 MET A C 1
ATOM 1388 O O . MET A 1 174 ? -5.59 9.398 19.266 1 72.38 174 MET A O 1
ATOM 1392 N N . PRO A 1 175 ? -4.062 10.672 20.391 1 58.97 175 PRO A N 1
ATOM 1393 C CA . PRO A 1 175 ? -4.145 9.812 21.578 1 58.97 175 PRO A CA 1
ATOM 1394 C C . PRO A 1 175 ? -5.57 9.68 22.109 1 58.97 175 PRO A C 1
ATOM 1396 O O . PRO A 1 175 ? -6.371 10.609 21.984 1 58.97 175 PRO A O 1
ATOM 1399 N N . ALA A 1 176 ? -6.148 8.32 22.109 1 50.62 176 ALA A N 1
ATOM 1400 C CA . ALA A 1 176 ? -7.484 8.062 22.641 1 50.62 176 ALA A CA 1
ATOM 1401 C C . ALA A 1 176 ? -7.695 8.797 23.953 1 50.62 176 ALA A C 1
ATOM 1403 O O . ALA A 1 176 ? -6.992 8.539 24.938 1 50.62 176 ALA A O 1
ATOM 1404 N N . SER A 1 177 ? -7.609 9.797 24.188 1 42.16 177 SER A N 1
ATOM 1405 C CA . SER A 1 177 ? -8.086 10.133 25.531 1 42.16 177 SER A CA 1
ATOM 1406 C C . SER A 1 177 ? -9.438 9.477 25.812 1 42.16 177 SER A C 1
ATOM 1408 O O . SER A 1 177 ? -9.914 9.492 26.953 1 42.16 177 SER A O 1
ATOM 1410 N N . GLY A 1 178 ? -10.359 9.164 24.875 1 40.38 178 GLY A N 1
ATOM 1411 C CA . GLY A 1 178 ? -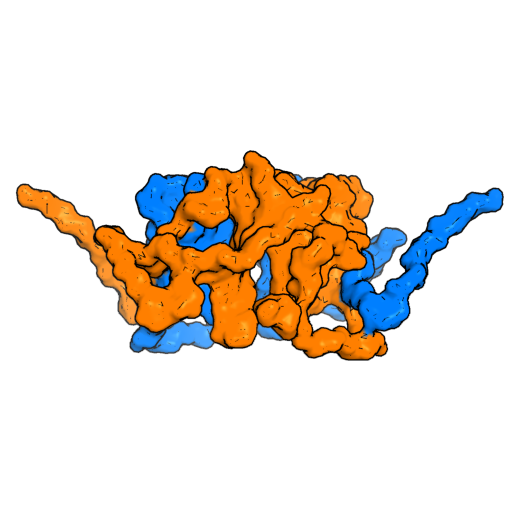11.719 8.734 25.156 1 40.38 178 GLY A CA 1
ATOM 1412 C C . GLY A 1 178 ? -11.875 7.227 25.203 1 40.38 178 GLY A C 1
ATOM 1413 O O . GLY A 1 178 ? -10.914 6.492 24.953 1 40.38 178 GLY A O 1
ATOM 1414 N N . PRO A 1 179 ? -13.188 6.598 25.672 1 33.53 179 PRO A N 1
ATOM 1415 C CA . PRO A 1 179 ? -13.461 5.18 25.891 1 33.53 179 PRO A CA 1
ATOM 1416 C C . PRO A 1 179 ? -13.062 4.305 24.719 1 33.53 179 PRO A C 1
ATOM 1418 O O . PRO A 1 179 ? -13.016 4.785 23.578 1 33.53 179 PRO A O 1
ATOM 1421 N N . ARG A 1 180 ? -12.414 3.135 25.094 1 36.47 180 ARG A N 1
ATOM 1422 C CA . ARG A 1 180 ? -12.039 2.018 24.219 1 36.47 180 ARG A CA 1
ATOM 1423 C C . ARG A 1 180 ? -13.102 1.766 23.156 1 36.47 180 ARG A C 1
ATOM 1425 O O . ARG A 1 180 ? -14.305 1.821 23.453 1 36.47 180 ARG A O 1
ATOM 1432 N N . ALA A 1 181 ? -12.805 1.825 22 1 33.09 181 ALA A N 1
ATOM 1433 C CA . ALA A 1 181 ? -13.727 1.426 20.938 1 33.09 181 ALA A CA 1
ATOM 1434 C C . ALA A 1 181 ? -14.406 0.1 21.266 1 33.09 181 ALA A C 1
ATOM 1436 O O . ALA A 1 181 ? -13.797 -0.779 21.891 1 33.09 181 ALA A O 1
ATOM 1437 N N . PRO A 1 182 ? -15.695 -0.111 21.203 1 29.36 182 PRO A N 1
ATOM 1438 C CA . PRO A 1 182 ? -16.281 -1.431 21.469 1 29.36 182 PRO A CA 1
ATOM 1439 C C . PRO A 1 182 ? -15.594 -2.541 20.672 1 29.36 182 PRO A C 1
ATOM 1441 O O . PRO A 1 182 ? -15.07 -2.291 19.578 1 29.36 182 PRO A O 1
ATOM 1444 N N . LYS A 1 183 ? -15.523 -3.773 21.312 1 30.23 183 LYS A N 1
ATOM 1445 C CA . LYS A 1 183 ? -14.961 -5.078 20.969 1 30.23 183 LYS A CA 1
ATOM 1446 C C . LYS A 1 183 ? -15.266 -5.438 19.516 1 30.23 183 LYS A C 1
ATOM 1448 O O . LYS A 1 183 ? -14.375 -5.832 18.766 1 30.23 183 LYS A O 1
ATOM 1453 N N . ASP A 1 184 ? -16.531 -6.223 19.297 1 25.97 184 ASP A N 1
ATOM 1454 C CA . ASP A 1 184 ? -16.922 -7.254 18.344 1 25.97 184 ASP A CA 1
ATOM 1455 C C . ASP A 1 184 ? -17.391 -6.637 17.031 1 25.97 184 ASP A C 1
ATOM 1457 O O . ASP A 1 184 ? -18.531 -6.176 16.922 1 25.97 184 ASP A O 1
ATOM 1461 N N . ILE A 1 185 ? -16.641 -6.145 16.25 1 27.28 185 ILE A N 1
ATOM 1462 C CA . ILE A 1 185 ? -17.125 -5.582 14.984 1 27.28 185 ILE A CA 1
ATOM 1463 C C . ILE A 1 185 ? -17.781 -6.676 14.156 1 27.28 185 ILE A C 1
ATOM 1465 O O . ILE A 1 185 ? -18.625 -6.387 13.289 1 27.28 185 ILE A O 1
ATOM 1469 N N . TRP A 1 186 ? -17.312 -7.93 14.055 1 26.8 186 TRP A N 1
ATOM 1470 C CA . TRP A 1 186 ? -17.953 -8.992 13.297 1 26.8 186 TRP A CA 1
ATOM 1471 C C . TRP A 1 186 ? -19.266 -9.414 13.961 1 26.8 186 TRP A C 1
ATOM 1473 O O . TRP A 1 186 ? -19.984 -10.273 13.445 1 26.8 186 TRP A O 1
ATOM 1483 N N . LYS A 1 187 ? -19.547 -9.289 15.203 1 25.8 187 LYS A N 1
ATOM 1484 C CA . LYS A 1 187 ? -20.844 -9.773 15.641 1 25.8 187 LYS A CA 1
ATOM 1485 C C . LYS A 1 187 ? -21.969 -9.164 14.812 1 25.8 187 LYS A C 1
ATOM 1487 O O . LYS A 1 187 ? -23.141 -9.57 14.93 1 25.8 187 LYS A O 1
ATOM 1492 N N . MET A 1 188 ? -21.719 -8.094 14.102 1 24.97 188 MET A N 1
ATOM 1493 C CA . MET A 1 188 ? -22.828 -7.582 13.297 1 24.97 188 MET A CA 1
ATOM 1494 C C . MET A 1 188 ? -22.953 -8.352 11.992 1 24.97 188 MET A C 1
ATOM 1496 O O . MET A 1 188 ? -23.922 -8.188 11.258 1 24.97 188 MET A O 1
ATOM 1500 N N . ILE A 1 189 ? -21.906 -8.844 11.375 1 22.36 189 ILE A N 1
ATOM 1501 C CA . ILE A 1 189 ? -22.156 -9.664 10.195 1 22.36 189 ILE A CA 1
ATOM 1502 C C . ILE A 1 189 ? -22.719 -11.016 10.609 1 22.36 189 ILE A C 1
ATOM 1504 O O . ILE A 1 189 ? -22.984 -11.875 9.758 1 22.36 189 ILE A O 1
ATOM 1508 N N . ARG A 1 190 ? -23.219 -11.305 11.734 1 23.23 190 ARG A N 1
ATOM 1509 C CA . ARG A 1 190 ? -24.094 -12.477 11.844 1 23.23 190 ARG A CA 1
ATOM 1510 C C . ARG A 1 190 ? -25.406 -12.266 11.094 1 23.23 190 ARG A C 1
ATOM 1512 O O . ARG A 1 190 ? -25.969 -11.172 11.133 1 23.23 190 ARG A O 1
ATOM 1519 N N . MET B 1 1 ? -16.984 41.75 9.508 1 22.72 1 MET B N 1
ATOM 1520 C CA . MET B 1 1 ? -17.219 40.812 10.594 1 22.72 1 MET B CA 1
ATOM 1521 C C . MET B 1 1 ? -16.938 39.375 10.156 1 22.72 1 MET B C 1
ATOM 1523 O O . MET B 1 1 ? -17.703 38.781 9.375 1 22.72 1 MET B O 1
ATOM 1527 N N . GLN B 1 2 ? -15.758 38.875 9.867 1 22.81 2 GLN B N 1
ATOM 1528 C CA . GLN B 1 2 ? -15.18 37.844 8.984 1 22.81 2 GLN B CA 1
ATOM 1529 C C . GLN B 1 2 ? -15.469 36.438 9.508 1 22.81 2 GLN B C 1
ATOM 1531 O O . GLN B 1 2 ? -15.219 36.156 10.672 1 22.81 2 GLN B O 1
ATOM 1536 N N . LYS B 1 3 ? -16.547 35.719 9.164 1 27.33 3 LYS B N 1
ATOM 1537 C CA . LYS B 1 3 ? -17.203 34.5 9.609 1 27.33 3 LYS B CA 1
ATOM 1538 C C . LYS B 1 3 ? -16.203 33.375 9.883 1 27.33 3 LYS B C 1
ATOM 1540 O O . LYS B 1 3 ? -15.445 33 8.984 1 27.33 3 LYS B O 1
ATOM 1545 N N . SER B 1 4 ? -15.664 33.094 11.094 1 24.2 4 SER B N 1
ATOM 1546 C CA . SER B 1 4 ? -14.68 32.25 11.766 1 24.2 4 SER B CA 1
ATOM 1547 C C . SER B 1 4 ? -14.93 30.781 11.469 1 24.2 4 SER B C 1
ATOM 1549 O O . SER B 1 4 ? -16.078 30.328 11.461 1 24.2 4 SER B O 1
ATOM 1551 N N . ALA B 1 5 ? -14.281 30.156 10.609 1 26.86 5 ALA B N 1
ATOM 1552 C CA . ALA B 1 5 ? -14.344 28.797 10.094 1 26.86 5 ALA B CA 1
ATOM 1553 C C . ALA B 1 5 ? -14.57 27.797 11.219 1 26.86 5 ALA B C 1
ATOM 1555 O O . ALA B 1 5 ? -13.711 27.625 12.086 1 26.86 5 ALA B O 1
ATOM 1556 N N . GLN B 1 6 ? -15.758 27.781 11.867 1 24.62 6 GLN B N 1
ATOM 1557 C CA . GLN B 1 6 ? -16.234 26.875 12.898 1 24.62 6 GLN B CA 1
ATOM 1558 C C . GLN B 1 6 ? -15.781 25.438 12.617 1 24.62 6 GLN B C 1
ATOM 1560 O O . GLN B 1 6 ? -16.141 24.859 11.594 1 24.62 6 GLN B O 1
ATOM 1565 N N . PHE B 1 7 ? -14.547 25.125 12.891 1 29.44 7 PHE B N 1
ATOM 1566 C CA . PHE B 1 7 ? -13.961 23.797 13.133 1 29.44 7 PHE B CA 1
ATOM 1567 C C . PHE B 1 7 ? -14.961 22.891 13.828 1 29.44 7 PHE B C 1
ATOM 1569 O O . PHE B 1 7 ? -15.32 23.109 14.984 1 29.44 7 PHE B O 1
ATOM 1576 N N . PHE B 1 8 ? -16.156 22.656 13.18 1 29.31 8 PHE B N 1
ATOM 1577 C CA . PHE B 1 8 ? -17.25 21.875 13.742 1 29.31 8 PHE B CA 1
ATOM 1578 C C . PHE B 1 8 ? -16.719 20.703 14.562 1 29.31 8 PHE B C 1
ATOM 1580 O O . PHE B 1 8 ? -15.969 19.859 14.047 1 29.31 8 PHE B O 1
ATOM 1587 N N . SER B 1 9 ? -16.453 20.891 15.852 1 30.17 9 SER B N 1
ATOM 1588 C CA . SER B 1 9 ? -16.391 20.141 17.094 1 30.17 9 SER B CA 1
ATOM 1589 C C . SER B 1 9 ? -17.406 19 17.109 1 30.17 9 SER B C 1
ATOM 1591 O O . SER B 1 9 ? -17.719 18.438 18.172 1 30.17 9 SER B O 1
ATOM 1593 N N . SER B 1 10 ? -18.359 18.906 16.125 1 30.67 10 SER B N 1
ATOM 1594 C CA . SER B 1 10 ? -19.5 18.078 16.453 1 30.67 10 SER B CA 1
ATOM 1595 C C . SER B 1 10 ? -19.078 16.844 17.266 1 30.67 10 SER B C 1
ATOM 1597 O O . SER B 1 10 ? -17.891 16.547 17.375 1 30.67 10 SER B O 1
ATOM 1599 N N . ASP B 1 11 ? -20.078 15.766 17.328 1 32.09 11 ASP B N 1
ATOM 1600 C CA . ASP B 1 11 ? -20.438 14.609 18.141 1 32.09 11 ASP B CA 1
ATOM 1601 C C . ASP B 1 11 ? -19.266 13.648 18.266 1 32.09 11 ASP B C 1
ATOM 1603 O O . ASP B 1 11 ? -19.109 12.719 17.469 1 32.09 11 ASP B O 1
ATOM 1607 N N . LEU B 1 12 ? -18.125 13.977 18.438 1 34.06 12 LEU B N 1
ATOM 1608 C CA . LEU B 1 12 ? -16.922 13.414 19.047 1 34.06 12 LEU B CA 1
ATOM 1609 C C . LEU B 1 12 ? -17.25 12.695 20.344 1 34.06 12 LEU B C 1
ATOM 1611 O O . LEU B 1 12 ? -16.375 12.469 21.172 1 34.06 12 LEU B O 1
ATOM 1615 N N . GLU B 1 13 ? -18.391 12.812 20.844 1 35.31 13 GLU B N 1
ATOM 1616 C CA . GLU B 1 13 ? -18.562 12.086 22.094 1 35.31 13 GLU B CA 1
ATOM 1617 C C . GLU B 1 13 ? -17.719 10.82 22.125 1 35.31 13 GLU B C 1
ATOM 1619 O O . GLU B 1 13 ? -16.891 10.641 23.031 1 35.31 13 GLU B O 1
ATOM 1624 N N . GLY B 1 14 ? -18.312 9.578 21.984 1 37.06 14 GLY B N 1
ATOM 1625 C CA . GLY B 1 14 ? -17.594 8.344 22.188 1 37.06 14 GLY B CA 1
ATOM 1626 C C . GLY B 1 14 ? -16.406 8.18 21.234 1 37.06 14 GLY B C 1
ATOM 1627 O O . GLY B 1 14 ? -15.305 7.84 21.672 1 37.06 14 GLY B O 1
ATOM 1628 N N . HIS B 1 15 ? -16.688 7.68 19.844 1 42.81 15 HIS B N 1
ATOM 1629 C CA . HIS B 1 15 ? -15.781 7.016 18.906 1 42.81 15 HIS B CA 1
ATOM 1630 C C . HIS B 1 15 ? -14.906 8.023 18.172 1 42.81 15 HIS B C 1
ATOM 1632 O O . HIS B 1 15 ? -14.641 7.871 16.969 1 42.81 15 HIS B O 1
ATOM 1638 N N . SER B 1 16 ? -14.5 9.234 18.578 1 43.34 16 SER B N 1
ATOM 1639 C CA . SER B 1 16 ? -14.023 10.438 17.906 1 43.34 16 SER B CA 1
ATOM 1640 C C . SER B 1 16 ? -13.008 10.102 16.812 1 43.34 16 SER B C 1
ATOM 1642 O O . SER B 1 16 ? -12.312 9.094 16.891 1 43.34 16 SER B O 1
ATOM 1644 N N . LEU B 1 17 ? -13.195 10.938 15.805 1 49.5 17 LEU B N 1
ATOM 1645 C CA . LEU B 1 17 ? -12.414 10.922 14.57 1 49.5 17 LEU B CA 1
ATOM 1646 C C . LEU B 1 17 ? -10.93 11.055 14.867 1 49.5 17 LEU B C 1
ATOM 1648 O O . LEU B 1 17 ? -10.508 11.992 15.555 1 49.5 17 LEU B O 1
ATOM 1652 N N . ILE B 1 18 ? -10.07 10.07 15.156 1 58.47 18 ILE B N 1
ATOM 1653 C CA . ILE B 1 18 ? -8.727 9.758 15.633 1 58.47 18 ILE B CA 1
ATOM 1654 C C . ILE B 1 18 ? -7.699 10.594 14.875 1 58.47 18 ILE B C 1
ATOM 1656 O O . ILE B 1 18 ? -6.727 11.078 15.461 1 58.47 18 ILE B O 1
ATOM 1660 N N . PHE B 1 19 ? -8.078 10.977 13.5 1 62.66 19 PHE B N 1
ATOM 1661 C CA . PHE B 1 19 ? -7.043 11.672 12.75 1 62.66 19 PHE B CA 1
ATOM 1662 C C . PHE B 1 19 ? -7.465 13.102 12.438 1 62.66 19 PHE B C 1
ATOM 1664 O O . PHE B 1 19 ? -8.602 13.344 12.039 1 62.66 19 PHE B O 1
ATOM 1671 N N . CYS B 1 20 ? -6.789 14.195 12.922 1 66.62 20 CYS B N 1
ATOM 1672 C CA . CYS B 1 20 ? -7.219 15.57 12.711 1 66.62 20 CYS B CA 1
ATOM 1673 C C . CYS B 1 20 ? -6.453 16.219 11.562 1 66.62 20 CYS B C 1
ATOM 1675 O O . CYS B 1 20 ? -6.914 16.219 10.422 1 66.62 20 CYS B O 1
ATOM 1677 N N . ARG B 1 21 ? -5.391 16.875 11.797 1 74.81 21 ARG B N 1
ATOM 1678 C CA . ARG B 1 21 ? -4.621 17.609 10.797 1 74.81 21 ARG B CA 1
ATOM 1679 C C . ARG B 1 21 ? -3.252 16.969 10.586 1 74.81 21 ARG B C 1
ATOM 1681 O O . ARG B 1 21 ? -2.721 16.328 11.492 1 74.81 21 ARG B O 1
ATOM 1688 N N . PRO B 1 22 ? -2.748 17.188 9.391 1 86.19 22 PRO B N 1
ATOM 1689 C CA . PRO B 1 22 ? -1.402 16.641 9.18 1 86.19 22 PRO B CA 1
ATOM 1690 C C . PRO B 1 22 ? -0.363 17.281 10.102 1 86.19 22 PRO B C 1
ATOM 1692 O O . PRO B 1 22 ? -0.425 18.484 10.367 1 86.19 22 PRO B O 1
ATOM 1695 N N . SER B 1 23 ? 0.421 16.453 10.648 1 86.94 23 SER B N 1
ATOM 1696 C CA . SER B 1 23 ? 1.531 16.953 11.453 1 86.94 23 SER B CA 1
ATOM 1697 C C . SER B 1 23 ? 2.693 17.391 10.578 1 86.94 23 SER B C 1
ATOM 1699 O O . SER B 1 23 ? 3.477 18.266 10.969 1 86.94 23 SER B O 1
ATOM 1701 N N . HIS B 1 24 ? 2.873 16.812 9.453 1 92.5 24 HIS B N 1
ATOM 1702 C CA . HIS B 1 24 ? 3.906 17.141 8.484 1 92.5 24 HIS B CA 1
ATOM 1703 C C . HIS B 1 24 ? 3.33 17.234 7.074 1 92.5 24 HIS B C 1
ATOM 1705 O O . HIS B 1 24 ? 2.471 16.438 6.699 1 92.5 24 HIS B O 1
ATOM 1711 N N . VAL B 1 25 ? 3.771 18.188 6.375 1 92.81 25 VAL B N 1
ATOM 1712 C CA . VAL B 1 25 ? 3.48 18.328 4.953 1 92.81 25 VAL B CA 1
ATOM 1713 C C . VAL B 1 25 ? 4.754 18.688 4.199 1 92.81 25 VAL B C 1
ATOM 1715 O O . VAL B 1 25 ? 5.34 19.75 4.438 1 92.81 25 VAL B O 1
ATOM 1718 N N . ILE B 1 26 ? 5.148 17.781 3.344 1 94.12 26 ILE B N 1
ATOM 1719 C CA . ILE B 1 26 ? 6.379 17.984 2.588 1 94.12 26 ILE B CA 1
ATOM 1720 C C . ILE B 1 26 ? 6.109 17.797 1.098 1 94.12 26 ILE B C 1
ATOM 1722 O O . ILE B 1 26 ? 5.211 17.047 0.712 1 94.12 26 ILE B O 1
ATOM 1726 N N . SER B 1 27 ? 6.867 18.547 0.246 1 93 27 SER B N 1
ATOM 1727 C CA . SER B 1 27 ? 6.652 18.406 -1.19 1 93 27 SER B CA 1
ATOM 1728 C C . SER B 1 27 ? 7.969 18.453 -1.954 1 93 27 SER B C 1
ATOM 1730 O O . SER B 1 27 ? 7.984 18.625 -3.174 1 93 27 SER B O 1
ATOM 1732 N N . ASN B 1 28 ? 9.023 18.297 -1.198 1 93.25 28 ASN B N 1
ATOM 1733 C CA . ASN B 1 28 ? 10.312 18.469 -1.864 1 93.25 28 ASN B CA 1
ATOM 1734 C C . ASN B 1 28 ? 11.156 17.203 -1.777 1 93.25 28 ASN B C 1
ATOM 1736 O O . ASN B 1 28 ? 12.383 17.25 -1.883 1 93.25 28 ASN B O 1
ATOM 1740 N N . VAL B 1 29 ? 10.562 16.047 -1.517 1 93.5 29 VAL B N 1
ATOM 1741 C CA . VAL B 1 29 ? 11.273 14.773 -1.595 1 93.5 29 VAL B CA 1
ATOM 1742 C C . VAL B 1 29 ? 11.312 14.289 -3.043 1 93.5 29 VAL B C 1
ATOM 1744 O O . VAL B 1 29 ? 12.32 13.75 -3.496 1 93.5 29 VAL B O 1
ATOM 1747 N N . HIS B 1 30 ? 10.203 14.555 -3.699 1 91.56 30 HIS B N 1
ATOM 1748 C CA . HIS B 1 30 ? 10.047 14.133 -5.086 1 91.56 30 HIS B CA 1
ATOM 1749 C C . HIS B 1 30 ? 9.695 15.312 -5.984 1 91.56 30 HIS B C 1
ATOM 1751 O O . HIS B 1 30 ? 9 16.234 -5.551 1 91.56 30 HIS B O 1
ATOM 1757 N N . PHE B 1 31 ? 10.07 15.367 -7.277 1 83.56 31 PHE B N 1
ATOM 1758 C CA . PHE B 1 31 ? 9.734 16.422 -8.227 1 83.56 31 PHE B CA 1
ATOM 1759 C C . PHE B 1 31 ? 8.406 16.125 -8.906 1 83.56 31 PHE B C 1
ATOM 1761 O O . PHE B 1 31 ? 7.648 17.047 -9.219 1 83.56 31 PHE B O 1
ATOM 1768 N N . GLY B 1 32 ? 7.957 14.977 -8.984 1 87.56 32 GLY B N 1
ATOM 1769 C CA . GLY B 1 32 ? 6.719 14.602 -9.648 1 87.56 32 GLY B CA 1
ATOM 1770 C C . GLY B 1 32 ? 5.68 14.039 -8.695 1 87.56 32 GLY B C 1
ATOM 1771 O O . GLY B 1 32 ? 5.633 14.414 -7.527 1 87.56 32 GLY B O 1
ATOM 1772 N N . THR B 1 33 ? 4.73 13.406 -9.227 1 92.19 33 THR B N 1
ATOM 1773 C CA . THR B 1 33 ? 3.654 12.812 -8.438 1 92.19 33 THR B CA 1
ATOM 1774 C C . THR B 1 33 ? 4.195 11.703 -7.535 1 92.19 33 THR B C 1
ATOM 1776 O O . THR B 1 33 ? 4.684 10.688 -8.023 1 92.19 33 THR B O 1
ATOM 1779 N N . ALA B 1 34 ? 4.168 12.039 -6.219 1 94.81 34 ALA B N 1
ATOM 1780 C CA . ALA B 1 34 ? 4.422 10.93 -5.301 1 94.81 34 ALA B CA 1
ATOM 1781 C C . ALA B 1 34 ? 3.264 9.938 -5.312 1 94.81 34 ALA B C 1
ATOM 1783 O O . ALA B 1 34 ? 2.113 10.305 -5.066 1 94.81 34 ALA B O 1
ATOM 1784 N N . ASP B 1 35 ? 3.562 8.648 -5.559 1 94.25 35 ASP B N 1
ATOM 1785 C CA . ASP B 1 35 ? 2.436 7.746 -5.77 1 94.25 35 ASP B CA 1
ATOM 1786 C C . ASP B 1 35 ? 2.574 6.488 -4.91 1 94.25 35 ASP B C 1
ATOM 1788 O O . ASP B 1 35 ? 1.668 5.652 -4.875 1 94.25 35 ASP B O 1
ATOM 1792 N N . CYS B 1 36 ? 3.658 6.309 -4.262 1 96.31 36 CYS B N 1
ATOM 1793 C CA . CYS B 1 36 ? 3.826 5.176 -3.361 1 96.31 36 CYS B CA 1
ATOM 1794 C C . CYS B 1 36 ? 4.621 5.574 -2.123 1 96.31 36 CYS B C 1
ATOM 1796 O O . CYS B 1 36 ? 5.625 6.281 -2.227 1 96.31 36 CYS B O 1
ATOM 1798 N N . ILE B 1 37 ? 4.184 5.074 -0.973 1 97.12 37 ILE B N 1
ATOM 1799 C CA . ILE B 1 37 ? 4.867 5.383 0.278 1 97.12 37 ILE B CA 1
ATOM 1800 C C . ILE B 1 37 ? 4.648 4.254 1.281 1 97.12 37 ILE B C 1
ATOM 1802 O O . ILE B 1 37 ? 3.592 3.619 1.288 1 97.12 37 ILE B O 1
ATOM 1806 N N . ARG B 1 38 ? 5.633 3.992 2.045 1 95.12 38 ARG B N 1
ATOM 1807 C CA . ARG B 1 38 ? 5.559 3.035 3.143 1 95.12 38 ARG B CA 1
ATOM 1808 C C . ARG B 1 38 ? 6.473 3.447 4.293 1 95.12 38 ARG B C 1
ATOM 1810 O O . ARG B 1 38 ? 7.484 4.117 4.078 1 95.12 38 ARG B O 1
ATOM 1817 N N . THR B 1 39 ? 6.051 3 5.48 1 93.56 39 THR B N 1
ATOM 1818 C CA . THR B 1 39 ? 6.93 3.146 6.637 1 93.56 39 THR B CA 1
ATOM 1819 C C . THR B 1 39 ? 7.773 1.892 6.836 1 93.56 39 THR B C 1
ATOM 1821 O O . THR B 1 39 ? 7.316 0.781 6.555 1 93.56 39 THR B O 1
ATOM 1824 N N . ILE B 1 40 ? 8.914 2.102 7.324 1 88.75 40 ILE B N 1
ATOM 1825 C CA . ILE B 1 40 ? 9.758 0.981 7.73 1 88.75 40 ILE B CA 1
ATOM 1826 C C . ILE B 1 40 ? 10.438 1.302 9.055 1 88.75 40 ILE B C 1
ATOM 1828 O O . ILE B 1 40 ? 10.945 2.408 9.25 1 88.75 40 ILE B O 1
ATOM 1832 N N . GLN B 1 41 ? 10.312 0.334 9.898 1 83.94 41 GLN B N 1
ATOM 1833 C CA . GLN B 1 41 ? 10.93 0.501 11.211 1 83.94 41 GLN B CA 1
ATOM 1834 C C . GLN B 1 41 ? 12.344 -0.076 11.227 1 83.94 41 GLN B C 1
ATOM 1836 O O . GLN B 1 41 ? 12.539 -1.265 10.969 1 83.94 41 GLN B O 1
ATOM 1841 N N . LEU B 1 42 ? 13.266 0.807 11.492 1 79.94 42 LEU B N 1
ATOM 1842 C CA . LEU B 1 42 ? 14.664 0.399 11.617 1 79.94 42 LEU B CA 1
ATOM 1843 C C . LEU B 1 42 ? 15.266 0.922 12.922 1 79.94 42 LEU B C 1
ATOM 1845 O O . LEU B 1 42 ? 15.227 2.125 13.188 1 79.94 42 LEU B O 1
ATOM 1849 N N . ASN B 1 43 ? 15.828 -0.01 13.797 1 79.31 43 ASN B N 1
ATOM 1850 C CA . ASN B 1 43 ? 16.453 0.34 15.07 1 79.31 43 ASN B CA 1
ATOM 1851 C C . ASN B 1 43 ? 15.547 1.24 15.906 1 79.31 43 ASN B C 1
ATOM 1853 O O . ASN B 1 43 ? 15.984 2.279 16.406 1 79.31 43 ASN B O 1
ATOM 1857 N N . ASN B 1 44 ? 14.32 0.977 15.938 1 78.19 44 ASN B N 1
ATOM 1858 C CA . ASN B 1 44 ? 13.297 1.634 16.75 1 78.19 44 ASN B CA 1
ATOM 1859 C C . ASN B 1 44 ? 13 3.041 16.234 1 78.19 44 ASN B C 1
ATOM 1861 O O . ASN B 1 44 ? 12.484 3.879 16.984 1 78.19 44 ASN B O 1
ATOM 1865 N N . LYS B 1 45 ? 13.469 3.252 15.133 1 82.94 45 LYS B N 1
ATOM 1866 C CA . LYS B 1 45 ? 13.141 4.512 14.469 1 82.94 45 LYS B CA 1
ATOM 1867 C C . LYS B 1 45 ? 12.305 4.277 13.219 1 82.94 45 LYS B C 1
ATOM 1869 O O . LYS B 1 45 ? 12.422 3.227 12.578 1 82.94 45 LYS B O 1
ATOM 1874 N N . THR B 1 46 ? 11.516 5.301 12.953 1 87.19 46 THR B N 1
ATOM 1875 C CA . THR B 1 46 ? 10.648 5.195 11.789 1 87.19 46 THR B CA 1
ATOM 1876 C C . THR B 1 46 ? 11.281 5.883 10.578 1 87.19 46 THR B C 1
ATOM 1878 O O . THR B 1 46 ? 11.656 7.055 10.648 1 87.19 46 THR B O 1
ATOM 1881 N N . TYR B 1 47 ? 11.438 5.137 9.523 1 90.75 47 TYR B N 1
ATOM 1882 C CA . TYR B 1 47 ? 11.883 5.66 8.234 1 90.75 47 TYR B CA 1
ATOM 1883 C C . TYR B 1 47 ? 10.805 5.484 7.172 1 90.75 47 TYR B C 1
ATOM 1885 O O . TYR B 1 47 ? 9.82 4.777 7.387 1 90.75 47 TYR B O 1
ATOM 1893 N N . ILE B 1 48 ? 11.062 6.27 6.055 1 95.31 48 ILE B N 1
ATOM 1894 C CA . ILE B 1 48 ? 10.047 6.305 5.004 1 95.31 48 ILE B CA 1
ATOM 1895 C C . ILE B 1 48 ? 10.672 5.867 3.678 1 95.31 48 ILE B C 1
ATOM 1897 O O . ILE B 1 48 ? 11.781 6.277 3.344 1 95.31 48 ILE B O 1
ATOM 1901 N N . LEU B 1 49 ? 9.977 4.949 3.006 1 94.94 49 LEU B N 1
ATOM 1902 C CA . LEU B 1 49 ? 10.234 4.664 1.6 1 94.94 49 LEU B CA 1
ATOM 1903 C C . LEU B 1 49 ? 9.156 5.281 0.713 1 94.94 49 LEU B C 1
ATOM 1905 O O . LEU B 1 49 ? 7.965 5.133 0.984 1 94.94 49 LEU B O 1
ATOM 1909 N N . SER B 1 50 ? 9.586 6.043 -0.252 1 95.81 50 SER B N 1
ATOM 1910 C CA . SER B 1 50 ? 8.594 6.605 -1.165 1 95.81 50 SER B CA 1
ATOM 1911 C C . SER B 1 50 ? 9.141 6.688 -2.588 1 95.81 50 SER B C 1
ATOM 1913 O O . SER B 1 50 ? 10.352 6.602 -2.799 1 95.81 50 SER B O 1
ATOM 1915 N N . ARG B 1 51 ? 8.227 6.746 -3.484 1 94.19 51 ARG B N 1
ATOM 1916 C CA . ARG B 1 51 ? 8.609 6.91 -4.883 1 94.19 51 ARG B CA 1
ATOM 1917 C C . ARG B 1 51 ? 7.691 7.902 -5.59 1 94.19 51 ARG B C 1
ATOM 1919 O O . ARG B 1 51 ? 6.613 8.227 -5.09 1 94.19 51 ARG B O 1
ATOM 1926 N N . SER B 1 52 ? 8.164 8.352 -6.699 1 91.62 52 SER B N 1
ATOM 1927 C CA . SER B 1 52 ? 7.371 9.188 -7.594 1 91.62 52 SER B CA 1
ATOM 1928 C C . SER B 1 52 ? 7.289 8.578 -8.992 1 91.62 52 SER B C 1
ATOM 1930 O O . SER B 1 52 ? 8.133 7.77 -9.375 1 91.62 52 SER B O 1
ATOM 1932 N N . CYS B 1 53 ? 6.176 8.969 -9.648 1 87 53 CYS B N 1
ATOM 1933 C CA . CYS B 1 53 ? 6.062 8.531 -11.031 1 87 53 CYS B CA 1
ATOM 1934 C C . CYS B 1 53 ? 6.395 9.672 -11.992 1 87 53 CYS B C 1
ATOM 1936 O O . CYS B 1 53 ? 6.484 10.828 -11.578 1 87 53 CYS B O 1
ATOM 1938 N N . GLY B 1 54 ? 6.707 9.453 -13.281 1 74.56 54 GLY B N 1
ATOM 1939 C CA . GLY B 1 54 ? 6.902 10.469 -14.305 1 74.56 54 GLY B CA 1
ATOM 1940 C C . GLY B 1 54 ? 8.359 10.812 -14.523 1 74.56 54 GLY B C 1
ATOM 1941 O O . GLY B 1 54 ? 8.68 11.883 -15.062 1 74.56 54 GLY B O 1
ATOM 1942 N N . GLY B 1 55 ? 9.25 10.016 -14.172 1 67.62 55 GLY B N 1
ATOM 1943 C CA . GLY B 1 55 ? 10.602 10.297 -14.625 1 67.62 55 GLY B CA 1
ATOM 1944 C C . GLY B 1 55 ? 11.664 9.844 -13.648 1 67.62 55 GLY B C 1
ATOM 1945 O O . GLY B 1 55 ? 12.812 9.625 -14.031 1 67.62 55 GLY B O 1
ATOM 1946 N N . ASP B 1 56 ? 11.266 9.828 -12.344 1 67.12 56 ASP B N 1
ATOM 1947 C CA . ASP B 1 56 ? 12.266 9.391 -11.367 1 67.12 56 ASP B CA 1
ATOM 1948 C C . ASP B 1 56 ? 12.039 7.941 -10.961 1 67.12 56 ASP B C 1
ATOM 1950 O O . ASP B 1 56 ? 10.977 7.598 -10.438 1 67.12 56 ASP B O 1
ATOM 1954 N N . ASP B 1 57 ? 12.633 7.023 -11.648 1 76.31 57 ASP B N 1
ATOM 1955 C CA . ASP B 1 57 ? 12.562 5.598 -11.344 1 76.31 57 ASP B CA 1
ATOM 1956 C C . ASP B 1 57 ? 13.344 5.266 -10.078 1 76.31 57 ASP B C 1
ATOM 1958 O O . ASP B 1 57 ? 14.18 4.359 -10.07 1 76.31 57 ASP B O 1
ATOM 1962 N N . GLN B 1 58 ? 13.125 6.066 -9.102 1 86.12 58 GLN B N 1
ATOM 1963 C CA . GLN B 1 58 ? 13.883 5.828 -7.879 1 86.12 58 GLN B CA 1
ATOM 1964 C C . GLN B 1 58 ? 12.969 5.738 -6.66 1 86.12 58 GLN B C 1
ATOM 1966 O O . GLN B 1 58 ? 11.953 6.438 -6.59 1 86.12 58 GLN B O 1
ATOM 1971 N N . ILE B 1 59 ? 13.32 4.887 -5.789 1 91.56 59 ILE B N 1
ATOM 1972 C CA . ILE B 1 59 ? 12.742 4.832 -4.449 1 91.56 59 ILE B CA 1
ATOM 1973 C C . ILE B 1 59 ? 13.648 5.574 -3.467 1 91.56 59 ILE B C 1
ATOM 1975 O O . ILE B 1 59 ? 14.859 5.348 -3.436 1 91.56 59 ILE B O 1
ATOM 1979 N N . SER B 1 60 ? 13.062 6.512 -2.744 1 93.19 60 SER B N 1
ATOM 1980 C CA . SER B 1 60 ? 13.812 7.293 -1.76 1 93.19 60 SER B CA 1
ATOM 1981 C C . SER B 1 60 ? 13.641 6.715 -0.358 1 93.19 60 SER B C 1
ATOM 1983 O O . SER B 1 60 ? 12.547 6.301 0.022 1 93.19 60 SER B O 1
ATOM 1985 N N . LEU B 1 61 ? 14.719 6.688 0.352 1 92.75 61 LEU B N 1
ATOM 1986 C CA . LEU B 1 61 ? 14.727 6.41 1.784 1 92.75 61 LEU B CA 1
ATOM 1987 C C . LEU B 1 61 ? 15.016 7.68 2.58 1 92.75 61 LEU B C 1
ATOM 1989 O O . LEU B 1 61 ? 16.047 8.32 2.381 1 92.75 61 LEU B O 1
ATOM 1993 N N . TRP B 1 62 ? 14.078 7.992 3.492 1 94.88 62 TRP B N 1
ATOM 1994 C CA . TRP B 1 62 ? 14.195 9.258 4.215 1 94.88 62 TRP B CA 1
ATOM 1995 C C . TRP B 1 62 ? 13.391 9.219 5.508 1 94.88 62 TRP B C 1
ATOM 1997 O O . TRP B 1 62 ? 12.766 8.211 5.832 1 94.88 62 TRP B O 1
ATOM 2007 N N . ARG B 1 63 ? 13.469 10.266 6.301 1 94 63 ARG B N 1
ATOM 2008 C CA . ARG B 1 63 ? 12.656 10.383 7.512 1 94 63 ARG B CA 1
ATOM 2009 C C . ARG B 1 63 ? 12.125 11.805 7.676 1 94 63 ARG B C 1
ATOM 2011 O O . ARG B 1 63 ? 12.703 12.758 7.141 1 94 63 ARG B O 1
ATOM 2018 N N . PHE B 1 64 ? 10.992 11.836 8.352 1 93.06 64 PHE B N 1
ATOM 2019 C CA . PHE B 1 64 ? 10.531 13.156 8.758 1 93.06 64 PHE B CA 1
ATOM 2020 C C . PHE B 1 64 ? 11.484 13.773 9.773 1 93.06 64 PHE B C 1
ATOM 2022 O O . PHE B 1 64 ? 11.992 13.078 10.656 1 93.06 64 PHE B O 1
ATOM 2029 N N . GLY B 1 65 ? 11.664 15.047 9.672 1 91.19 65 GLY B N 1
ATOM 2030 C CA . GLY B 1 65 ? 12.5 15.758 10.625 1 91.19 65 GLY B CA 1
ATOM 2031 C C . GLY B 1 65 ? 13.984 15.633 10.328 1 91.19 65 GLY B C 1
ATOM 2032 O O . GLY B 1 65 ? 14.367 15.062 9.312 1 91.19 65 GLY B O 1
ATOM 2033 N N . ARG B 1 66 ? 14.711 16.188 11.25 1 87.62 66 ARG B N 1
ATOM 2034 C CA . ARG B 1 66 ? 16.172 16.156 11.148 1 87.62 66 ARG B CA 1
ATOM 2035 C C . ARG B 1 66 ? 16.734 14.922 11.844 1 87.62 66 ARG B C 1
ATOM 2037 O O . ARG B 1 66 ? 16.047 14.297 12.664 1 87.62 66 ARG B O 1
ATOM 2044 N N . MET B 1 67 ? 17.953 14.555 11.461 1 82.88 67 MET B N 1
ATOM 2045 C CA . MET B 1 67 ? 18.578 13.391 12.078 1 82.88 67 MET B CA 1
ATOM 2046 C C . MET B 1 67 ? 18.75 13.602 13.586 1 82.88 67 MET B C 1
ATOM 2048 O O . MET B 1 67 ? 18.562 12.672 14.367 1 82.88 67 MET B O 1
ATOM 2052 N N . ASP B 1 68 ? 19.125 14.875 13.875 1 81.38 68 ASP B N 1
ATOM 2053 C CA . ASP B 1 68 ? 19.188 15.25 15.281 1 81.38 68 ASP B CA 1
ATOM 2054 C C . ASP B 1 68 ? 17.812 15.641 15.812 1 81.38 68 ASP B C 1
ATOM 2056 O O . ASP B 1 68 ? 17.344 16.75 15.57 1 81.38 68 ASP B O 1
ATOM 2060 N N . GLU B 1 69 ? 17.188 14.836 16.469 1 72.38 69 GLU B N 1
ATOM 2061 C CA . GLU B 1 69 ? 15.805 15 16.938 1 72.38 69 GLU B CA 1
ATOM 2062 C C . GLU B 1 69 ? 15.703 16.094 17.984 1 72.38 69 GLU B C 1
ATOM 2064 O O . GLU B 1 69 ? 14.609 16.562 18.312 1 72.38 69 GLU B O 1
ATOM 2069 N N . SER B 1 70 ? 16.812 16.328 18.531 1 74.75 70 SER B N 1
ATOM 2070 C CA . SER B 1 70 ? 16.812 17.406 19.516 1 74.75 70 SER B CA 1
ATOM 2071 C C . SER B 1 70 ? 16.5 18.75 18.875 1 74.75 70 SER B C 1
ATOM 2073 O O . SER B 1 70 ? 16.094 19.688 19.562 1 74.75 70 SER B O 1
ATOM 2075 N N . GLN B 1 71 ? 16.672 18.844 17.656 1 72.56 71 GLN B N 1
ATOM 2076 C CA . GLN B 1 71 ? 16.391 20.062 16.922 1 72.56 71 GLN B CA 1
ATOM 2077 C C . GLN B 1 71 ? 15.047 19.984 16.203 1 72.56 71 GLN B C 1
ATOM 2079 O O . GLN B 1 71 ? 15 19.688 15.008 1 72.56 71 GLN B O 1
ATOM 2084 N N . ARG B 1 72 ? 14.008 20.156 16.938 1 72.81 72 ARG B N 1
ATOM 2085 C CA . ARG B 1 72 ? 12.695 20.125 16.297 1 72.81 72 ARG B CA 1
ATOM 2086 C C . ARG B 1 72 ? 12.445 21.375 15.484 1 72.81 72 ARG B C 1
ATOM 2088 O O . ARG B 1 72 ? 12.766 22.484 15.922 1 72.81 72 ARG B O 1
ATOM 2095 N N . SER B 1 73 ? 12.039 21.047 14.312 1 78.56 73 SER B N 1
ATOM 2096 C CA . SER B 1 73 ? 11.719 22.188 13.469 1 78.56 73 SER B CA 1
ATOM 2097 C C . SER B 1 73 ? 10.461 22.906 13.961 1 78.56 73 SER B C 1
ATOM 2099 O O . SER B 1 73 ? 9.602 22.297 14.594 1 78.56 73 SER B O 1
ATOM 2101 N N . VAL B 1 74 ? 10.383 24.203 13.727 1 80.62 74 VAL B N 1
ATOM 2102 C CA . VAL B 1 74 ? 9.219 25.031 14.031 1 80.62 74 VAL B CA 1
ATOM 2103 C C . VAL B 1 74 ? 8.133 24.797 12.984 1 80.62 74 VAL B C 1
ATOM 2105 O O . VAL B 1 74 ? 8.414 24.781 11.781 1 80.62 74 VAL B O 1
ATOM 2108 N N . PRO B 1 75 ? 7.02 24.484 13.516 1 82.31 75 PRO B N 1
ATOM 2109 C CA . PRO B 1 75 ? 5.941 24.312 12.539 1 82.31 75 PRO B CA 1
ATOM 2110 C C . PRO B 1 75 ? 5.734 25.562 11.672 1 82.31 75 PRO B C 1
ATOM 2112 O O . PRO B 1 75 ? 6.043 26.672 12.102 1 82.31 75 PRO B O 1
ATOM 2115 N N . SER B 1 76 ? 5.254 25.281 10.484 1 82.69 76 SER B N 1
ATOM 2116 C CA . SER B 1 76 ? 4.902 26.375 9.578 1 82.69 76 SER B CA 1
ATOM 2117 C C . SER B 1 76 ? 3.727 27.172 10.117 1 82.69 76 SER B C 1
ATOM 2119 O O . SER B 1 76 ? 3.166 26.844 11.164 1 82.69 76 SER B O 1
ATOM 2121 N N . GLU B 1 77 ? 3.422 28.234 9.375 1 79.44 77 GLU B N 1
ATOM 2122 C CA . GLU B 1 77 ? 2.281 29.078 9.742 1 79.44 77 GLU B CA 1
ATOM 2123 C C . GLU B 1 77 ? 0.982 28.281 9.719 1 79.44 77 GLU B C 1
ATOM 2125 O O . GLU B 1 77 ? 0.021 28.625 10.406 1 79.44 77 GLU B O 1
ATOM 2130 N N . HIS B 1 78 ? 1.043 27.281 8.992 1 79 78 HIS B N 1
ATOM 2131 C CA . HIS B 1 78 ? -0.155 26.453 8.867 1 79 78 HIS B CA 1
ATOM 2132 C C . HIS B 1 78 ? -0.161 25.328 9.898 1 79 78 HIS B C 1
ATOM 2134 O O . HIS B 1 78 ? -1.095 24.531 9.945 1 79 78 HIS B O 1
ATOM 2140 N N . GLY B 1 79 ? 0.889 25.219 10.703 1 79.62 79 GLY B N 1
ATOM 2141 C CA . GLY B 1 79 ? 0.895 24.312 11.844 1 79.62 79 GLY B CA 1
ATOM 2142 C C . GLY B 1 79 ? 1.562 22.984 11.547 1 79.62 79 GLY B C 1
ATOM 2143 O O . GLY B 1 79 ? 1.578 22.094 12.398 1 79.62 79 GLY B O 1
ATOM 2144 N N . PHE B 1 80 ? 1.979 22.812 10.359 1 85.31 80 PHE B N 1
ATOM 2145 C CA . PHE B 1 80 ? 2.65 21.547 10.086 1 85.31 80 PHE B CA 1
ATOM 2146 C C . PHE B 1 80 ? 4.137 21.766 9.836 1 85.31 80 PHE B C 1
ATOM 2148 O O . PHE B 1 80 ? 4.555 22.859 9.453 1 85.31 80 PHE B O 1
ATOM 2155 N N . ARG B 1 81 ? 4.871 20.719 10.039 1 91.06 81 ARG B N 1
ATOM 2156 C CA . ARG B 1 81 ? 6.316 20.734 9.844 1 91.06 81 ARG B CA 1
ATOM 2157 C C . ARG B 1 81 ? 6.684 20.328 8.422 1 91.06 81 ARG B C 1
ATOM 2159 O O . ARG B 1 81 ? 5.93 19.609 7.766 1 91.06 81 ARG B O 1
ATOM 2166 N N . GLN B 1 82 ? 7.891 20.797 7.996 1 91.62 82 GLN B N 1
ATOM 2167 C CA . GLN B 1 82 ? 8.242 20.578 6.598 1 91.62 82 GLN B CA 1
ATOM 2168 C C . GLN B 1 82 ? 9.656 20.031 6.465 1 91.62 82 GLN B C 1
ATOM 2170 O O . GLN B 1 82 ? 10.148 19.828 5.352 1 91.62 82 GLN B O 1
ATOM 2175 N N . ASP B 1 83 ? 10.258 19.766 7.562 1 92.69 83 ASP B N 1
ATOM 2176 C CA . ASP B 1 83 ? 11.641 19.297 7.516 1 92.69 83 ASP B CA 1
ATOM 2177 C C . ASP B 1 83 ? 11.703 17.797 7.309 1 92.69 83 ASP B C 1
ATOM 2179 O O . ASP B 1 83 ? 10.82 17.062 7.766 1 92.69 83 ASP B O 1
ATOM 2183 N N . HIS B 1 84 ? 12.68 17.391 6.594 1 94.75 84 HIS B N 1
ATOM 2184 C CA . HIS B 1 84 ? 12.961 15.977 6.352 1 94.75 84 HIS B CA 1
ATOM 2185 C C . HIS B 1 84 ? 14.445 15.75 6.094 1 94.75 84 HIS B C 1
ATOM 2187 O O . HIS B 1 84 ? 15.195 16.703 5.852 1 94.75 84 HIS B O 1
ATOM 2193 N N . THR B 1 85 ? 14.836 14.523 6.238 1 94.25 85 THR B N 1
ATOM 2194 C CA . THR B 1 85 ? 16.219 14.141 5.949 1 94.25 85 THR B CA 1
ATOM 2195 C C . THR B 1 85 ? 16.266 12.984 4.961 1 94.25 85 THR B C 1
ATOM 2197 O O . THR B 1 85 ? 15.789 11.883 5.262 1 94.25 85 THR B O 1
ATOM 2200 N N . LEU B 1 86 ? 16.828 13.266 3.799 1 93.75 86 LEU B N 1
ATOM 2201 C CA . LEU B 1 86 ? 17.047 12.219 2.799 1 93.75 86 LEU B CA 1
ATOM 2202 C C . LEU B 1 86 ? 18.266 11.383 3.139 1 93.75 86 LEU B C 1
ATOM 2204 O O . LEU B 1 86 ? 19.328 11.922 3.447 1 93.75 86 LEU B O 1
ATOM 2208 N N . LEU B 1 87 ? 18.109 10.102 3.016 1 90.38 87 LEU B N 1
ATOM 2209 C CA . LEU B 1 87 ? 19.188 9.219 3.443 1 90.38 87 LEU B CA 1
ATOM 2210 C C . LEU B 1 87 ? 19.781 8.477 2.252 1 90.38 87 LEU B C 1
ATOM 2212 O O . LEU B 1 87 ? 21 8.305 2.174 1 90.38 87 LEU B O 1
ATOM 2216 N N . ALA B 1 88 ? 18.922 7.992 1.363 1 89 88 ALA B N 1
ATOM 2217 C CA . ALA B 1 88 ? 19.391 7.203 0.229 1 89 88 ALA B CA 1
ATOM 2218 C C . ALA B 1 88 ? 18.359 7.168 -0.887 1 89 88 ALA B C 1
ATOM 2220 O O . ALA B 1 88 ? 17.188 7.512 -0.669 1 89 88 ALA B O 1
ATOM 2221 N N . LYS B 1 89 ? 18.812 6.789 -2.045 1 87.31 89 LYS B N 1
ATOM 2222 C CA . LYS B 1 89 ? 17.953 6.512 -3.191 1 87.31 89 LYS B CA 1
ATOM 2223 C C . LYS B 1 89 ? 18.312 5.184 -3.846 1 87.31 89 LYS B C 1
ATOM 2225 O O . LYS B 1 89 ? 19.484 4.82 -3.916 1 87.31 89 LYS B O 1
ATOM 2230 N N . LYS B 1 90 ? 17.25 4.562 -4.242 1 85.19 90 LYS B N 1
ATOM 2231 C CA . LYS B 1 90 ? 17.422 3.301 -4.953 1 85.19 90 LYS B CA 1
ATOM 2232 C C . LYS B 1 90 ? 16.812 3.363 -6.348 1 85.19 90 LYS B C 1
ATOM 2234 O O . LYS B 1 90 ? 15.609 3.617 -6.488 1 85.19 90 LYS B O 1
ATOM 2239 N N . LYS B 1 91 ? 17.656 3.096 -7.289 1 82 91 LYS B N 1
ATOM 2240 C CA . LYS B 1 91 ? 17.156 3.051 -8.664 1 82 91 LYS B CA 1
ATOM 2241 C C . LYS B 1 91 ? 16.438 1.734 -8.945 1 82 91 LYS B C 1
ATOM 2243 O O . LYS B 1 91 ? 16.906 0.668 -8.531 1 82 91 LYS B O 1
ATOM 2248 N N . MET B 1 92 ? 15.32 1.844 -9.555 1 80.25 92 MET B N 1
ATOM 2249 C CA . MET B 1 92 ? 14.602 0.66 -10.016 1 80.25 92 MET B CA 1
ATOM 2250 C C . MET B 1 92 ? 14.953 0.336 -11.461 1 80.25 92 MET B C 1
ATOM 2252 O O . MET B 1 92 ? 14.992 1.229 -12.312 1 80.25 92 MET B O 1
ATOM 2256 N N . ILE B 1 93 ? 15.242 -0.888 -11.773 1 77.12 93 ILE B N 1
ATOM 2257 C CA . ILE B 1 93 ? 15.672 -1.272 -13.117 1 77.12 93 ILE B CA 1
ATOM 2258 C C . ILE B 1 93 ? 14.445 -1.557 -13.984 1 77.12 93 ILE B C 1
ATOM 2260 O O . ILE B 1 93 ? 14.516 -1.463 -15.211 1 77.12 93 ILE B O 1
ATOM 2264 N N . ASP B 1 94 ? 13.391 -1.937 -13.352 1 81 94 ASP B N 1
ATOM 2265 C CA . ASP B 1 94 ? 12.125 -2.283 -13.992 1 81 94 ASP B CA 1
ATOM 2266 C C . ASP B 1 94 ? 10.945 -1.909 -13.109 1 81 94 ASP B C 1
ATOM 2268 O O . ASP B 1 94 ? 11.117 -1.596 -11.93 1 81 94 ASP B O 1
ATOM 2272 N N . GLY B 1 95 ? 9.812 -1.78 -13.742 1 74.62 95 GLY B N 1
ATOM 2273 C CA . GLY B 1 95 ? 8.625 -1.561 -12.938 1 74.62 95 GLY B CA 1
ATOM 2274 C C . GLY B 1 95 ? 8.352 -0.093 -12.664 1 74.62 95 GLY B C 1
ATOM 2275 O O . GLY B 1 95 ? 7.828 0.261 -11.609 1 74.62 95 GLY B O 1
ATOM 2276 N N . ALA B 1 96 ? 8.844 0.733 -13.594 1 74.5 96 ALA B N 1
ATOM 2277 C CA . ALA B 1 96 ? 8.688 2.172 -13.398 1 74.5 96 ALA B CA 1
ATOM 2278 C C . ALA B 1 96 ? 7.387 2.672 -14.016 1 74.5 96 ALA B C 1
ATOM 2280 O O . ALA B 1 96 ? 7.266 3.852 -14.352 1 74.5 96 ALA B O 1
ATOM 2281 N N . ALA B 1 97 ? 6.473 1.743 -14.203 1 85.25 97 ALA B N 1
ATOM 2282 C CA . ALA B 1 97 ? 5.168 2.182 -14.695 1 85.25 97 ALA B CA 1
ATOM 2283 C C . ALA B 1 97 ? 4.562 3.236 -13.773 1 85.25 97 ALA B C 1
ATOM 2285 O O . ALA B 1 97 ? 4.805 3.223 -12.562 1 85.25 97 ALA B O 1
ATOM 2286 N N . TRP B 1 98 ? 3.848 4.133 -14.43 1 89.19 98 TRP B N 1
ATOM 2287 C CA . TRP B 1 98 ? 3.139 5.137 -13.648 1 89.19 98 TRP B CA 1
ATOM 2288 C C . TRP B 1 98 ? 2.213 4.48 -12.625 1 89.19 98 TRP B C 1
ATOM 2290 O O . TRP B 1 98 ? 1.513 3.516 -12.945 1 89.19 98 TRP B O 1
ATOM 2300 N N . PHE B 1 99 ? 2.336 4.906 -11.32 1 91.5 99 PHE B N 1
ATOM 2301 C CA . PHE B 1 99 ? 1.453 4.582 -10.203 1 91.5 99 PHE B CA 1
ATOM 2302 C C . PHE B 1 99 ? 1.65 3.137 -9.758 1 91.5 99 PHE B C 1
ATOM 2304 O O . PHE B 1 99 ? 0.797 2.57 -9.078 1 91.5 99 PHE B O 1
ATOM 2311 N N . ALA B 1 100 ? 2.754 2.486 -10.25 1 92.5 100 ALA B N 1
ATOM 2312 C CA . ALA B 1 100 ? 3.113 1.18 -9.703 1 92.5 100 ALA B CA 1
ATOM 2313 C C . ALA B 1 100 ? 3.537 1.293 -8.242 1 92.5 100 ALA B C 1
ATOM 2315 O O . ALA B 1 100 ? 4.184 2.268 -7.852 1 92.5 100 ALA B O 1
ATOM 2316 N N . LYS B 1 101 ? 3.191 0.28 -7.438 1 95.25 101 LYS B N 1
ATOM 2317 C CA . LYS B 1 101 ? 3.441 0.398 -6.004 1 95.25 101 LYS B CA 1
ATOM 2318 C C . LYS B 1 101 ? 4.297 -0.76 -5.496 1 95.25 101 LYS B C 1
ATOM 2320 O O . LYS B 1 101 ? 3.99 -1.926 -5.758 1 95.25 101 LYS B O 1
ATOM 2325 N N . PHE B 1 102 ? 5.355 -0.346 -4.863 1 95.44 102 PHE B N 1
ATOM 2326 C CA . PHE B 1 102 ? 6.234 -1.307 -4.211 1 95.44 102 PHE B CA 1
ATOM 2327 C C . PHE B 1 102 ? 5.801 -1.551 -2.771 1 95.44 102 PHE B C 1
ATOM 2329 O O . PHE B 1 102 ? 4.922 -0.854 -2.258 1 95.44 102 PHE B O 1
ATOM 2336 N N . ASP B 1 103 ? 6.348 -2.555 -2.229 1 95.69 103 ASP B N 1
ATOM 2337 C CA . ASP B 1 103 ? 6.191 -2.781 -0.795 1 95.69 103 ASP B CA 1
ATOM 2338 C C . ASP B 1 103 ? 7.473 -3.35 -0.189 1 95.69 103 ASP B C 1
ATOM 2340 O O . ASP B 1 103 ? 8.383 -3.766 -0.915 1 95.69 103 ASP B O 1
ATOM 2344 N N . ALA B 1 104 ? 7.555 -3.186 1.107 1 92.56 104 ALA B N 1
ATOM 2345 C CA . ALA B 1 104 ? 8.688 -3.723 1.856 1 92.56 104 ALA B CA 1
ATOM 2346 C C . ALA B 1 104 ? 8.227 -4.715 2.918 1 92.56 104 ALA B C 1
ATOM 2348 O O . ALA B 1 104 ? 7.184 -4.516 3.551 1 92.56 104 ALA B O 1
ATOM 2349 N N . ASP B 1 105 ? 9.055 -5.73 3.102 1 86.5 105 ASP B N 1
ATOM 2350 C CA . ASP B 1 105 ? 8.773 -6.738 4.121 1 86.5 105 ASP B CA 1
ATOM 2351 C C . ASP B 1 105 ? 8.688 -6.105 5.508 1 86.5 105 ASP B C 1
ATOM 2353 O O . ASP B 1 105 ? 9.672 -5.578 6.02 1 86.5 105 ASP B O 1
ATOM 2357 N N . PRO B 1 106 ? 7.469 -6.191 6.145 1 82.38 106 PRO B N 1
ATOM 2358 C CA . PRO B 1 106 ? 7.309 -5.512 7.434 1 82.38 106 PRO B CA 1
ATOM 2359 C C . PRO B 1 106 ? 7.965 -6.273 8.586 1 82.38 106 PRO B C 1
ATOM 2361 O O . PRO B 1 106 ? 8.172 -5.711 9.664 1 82.38 106 PRO B O 1
ATOM 2364 N N . ASP B 1 107 ? 8.25 -7.469 8.406 1 79.94 107 ASP B N 1
ATOM 2365 C CA . ASP B 1 107 ? 8.734 -8.32 9.492 1 79.94 107 ASP B CA 1
ATOM 2366 C C . ASP B 1 107 ? 10.258 -8.391 9.492 1 79.94 107 ASP B C 1
ATOM 2368 O O . ASP B 1 107 ? 10.914 -7.805 10.352 1 79.94 107 ASP B O 1
ATOM 2372 N N . ARG B 1 108 ? 10.781 -8.859 8.398 1 73.06 108 ARG B N 1
ATOM 2373 C CA . ARG B 1 108 ? 12.227 -9.062 8.344 1 73.06 108 ARG B CA 1
ATOM 2374 C C . ARG B 1 108 ? 12.938 -7.801 7.883 1 73.06 108 ARG B C 1
ATOM 2376 O O . ARG B 1 108 ? 14.148 -7.656 8.078 1 73.06 108 ARG B O 1
ATOM 2383 N N . LYS B 1 109 ? 12.164 -6.914 7.328 1 78.5 10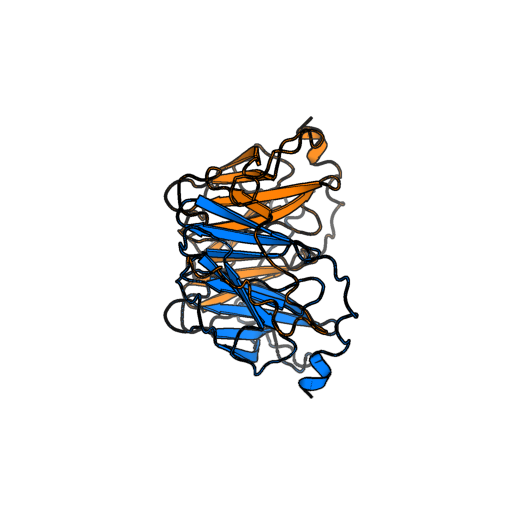9 LYS B N 1
ATOM 2384 C CA . LYS B 1 109 ? 12.688 -5.637 6.852 1 78.5 109 LYS B CA 1
ATOM 2385 C C . LYS B 1 109 ? 13.906 -5.844 5.949 1 78.5 109 LYS B C 1
ATOM 2387 O O . LYS B 1 109 ? 14.852 -5.059 5.984 1 78.5 109 LYS B O 1
ATOM 2392 N N . ARG B 1 110 ? 13.875 -6.91 5.199 1 78.5 110 ARG B N 1
ATOM 2393 C CA . ARG B 1 110 ? 15 -7.266 4.336 1 78.5 110 ARG B CA 1
ATOM 2394 C C . ARG B 1 110 ? 14.641 -7.086 2.867 1 78.5 110 ARG B C 1
ATOM 2396 O O . ARG B 1 110 ? 15.477 -6.672 2.062 1 78.5 110 ARG B O 1
ATOM 2403 N N . TRP B 1 111 ? 13.43 -7.336 2.59 1 86.56 111 TRP B N 1
ATOM 2404 C CA . TRP B 1 111 ? 13.07 -7.418 1.178 1 86.56 111 TRP B CA 1
ATOM 2405 C C . TRP B 1 111 ? 12.25 -6.207 0.751 1 86.56 111 TRP B C 1
ATOM 2407 O O . TRP B 1 111 ? 11.219 -5.906 1.357 1 86.56 111 TRP B O 1
ATOM 2417 N N . LEU B 1 112 ? 12.789 -5.59 -0.21 1 90.25 112 LEU B N 1
ATOM 2418 C CA . LEU B 1 112 ? 12.031 -4.625 -0.999 1 90.25 112 LEU B CA 1
ATOM 2419 C C . LEU B 1 112 ? 11.484 -5.27 -2.27 1 90.25 112 LEU B C 1
ATOM 2421 O O . LEU B 1 112 ? 12.25 -5.848 -3.051 1 90.25 112 LEU B O 1
ATOM 2425 N N . CYS B 1 113 ? 10.219 -5.18 -2.408 1 92.31 113 CYS B N 1
ATOM 2426 C CA . CYS B 1 113 ? 9.57 -5.824 -3.545 1 92.31 113 CYS B CA 1
ATOM 2427 C C . CYS B 1 113 ? 8.969 -4.789 -4.484 1 92.31 113 CYS B C 1
ATOM 2429 O O . CYS B 1 113 ? 8.227 -3.9 -4.047 1 92.31 113 CYS B O 1
ATOM 2431 N N . THR B 1 114 ? 9.336 -4.91 -5.789 1 93.94 114 THR B N 1
ATOM 2432 C CA . THR B 1 114 ? 8.82 -3.969 -6.777 1 93.94 114 THR B CA 1
ATOM 2433 C C . THR B 1 114 ? 8.102 -4.707 -7.902 1 93.94 114 THR B C 1
ATOM 2435 O O . THR B 1 114 ? 8.312 -5.906 -8.102 1 93.94 114 THR B O 1
ATOM 2438 N N . THR B 1 115 ? 7.238 -3.943 -8.602 1 95 115 THR B N 1
ATOM 2439 C CA . THR B 1 115 ? 6.496 -4.477 -9.734 1 95 115 THR B CA 1
ATOM 2440 C C . THR B 1 115 ? 7.387 -4.578 -10.969 1 95 115 THR B C 1
ATOM 2442 O O . THR B 1 115 ? 8.539 -4.145 -10.945 1 95 115 THR B O 1
ATOM 2445 N N . GLY B 1 116 ? 6.824 -5.207 -12 1 93.38 116 GLY B N 1
ATOM 2446 C CA . GLY B 1 116 ? 7.484 -5.328 -13.289 1 93.38 116 GLY B CA 1
ATOM 2447 C C . GLY B 1 116 ? 6.539 -5.152 -14.461 1 93.38 116 GLY B C 1
ATOM 2448 O O . GLY B 1 116 ? 5.332 -5.359 -14.328 1 93.38 116 GLY B O 1
ATOM 2449 N N . ASP B 1 117 ? 7.145 -4.816 -15.586 1 91.12 117 ASP B N 1
ATOM 2450 C CA . ASP B 1 117 ? 6.355 -4.488 -16.766 1 91.12 117 ASP B CA 1
ATOM 2451 C C . ASP B 1 117 ? 5.922 -5.754 -17.5 1 91.12 117 ASP B C 1
ATOM 2453 O O . ASP B 1 117 ? 5.043 -5.703 -18.375 1 91.12 117 ASP B O 1
ATOM 2457 N N . ARG B 1 118 ? 6.441 -6.859 -17.203 1 91.69 118 ARG B N 1
ATOM 2458 C CA . ARG B 1 118 ? 6.152 -8.086 -17.938 1 91.69 118 ARG B CA 1
ATOM 2459 C C . ARG B 1 118 ? 5.637 -9.172 -17 1 91.69 118 ARG B C 1
ATOM 2461 O O . ARG B 1 118 ? 5.996 -10.344 -17.141 1 91.69 118 ARG B O 1
ATOM 2468 N N . GLY B 1 119 ? 4.902 -8.727 -16.062 1 91.81 119 GLY B N 1
ATOM 2469 C CA . GLY B 1 119 ? 4.285 -9.68 -15.148 1 91.81 119 GLY B CA 1
ATOM 2470 C C . GLY B 1 119 ? 5.238 -10.172 -14.07 1 91.81 119 GLY B C 1
ATOM 2471 O O . GLY B 1 119 ? 4.996 -11.203 -13.453 1 91.81 119 GLY B O 1
ATOM 2472 N N . THR B 1 120 ? 6.332 -9.445 -13.875 1 92.31 120 THR B N 1
ATOM 2473 C CA . THR B 1 120 ? 7.359 -9.891 -12.945 1 92.31 120 THR B CA 1
ATOM 2474 C C . THR B 1 120 ? 7.27 -9.109 -11.633 1 92.31 120 THR B C 1
ATOM 2476 O O . THR B 1 120 ? 6.613 -8.062 -11.57 1 92.31 120 THR B O 1
ATOM 2479 N N . VAL B 1 121 ? 7.801 -9.672 -10.633 1 92.38 121 VAL B N 1
ATOM 2480 C CA . VAL B 1 121 ? 8.07 -9.047 -9.344 1 92.38 121 VAL B CA 1
ATOM 2481 C C . VAL B 1 121 ? 9.562 -9.164 -9.016 1 92.38 121 VAL B C 1
ATOM 2483 O O . VAL B 1 121 ? 10.156 -10.227 -9.195 1 92.38 121 VAL B O 1
ATOM 2486 N N . HIS B 1 122 ? 10.125 -8.078 -8.586 1 92.06 122 HIS B N 1
ATOM 2487 C CA . HIS B 1 122 ? 11.547 -8.039 -8.258 1 92.06 122 HIS B CA 1
ATOM 2488 C C . HIS B 1 122 ? 11.766 -7.902 -6.754 1 92.06 122 HIS B C 1
ATOM 2490 O O . HIS B 1 122 ? 11.117 -7.078 -6.102 1 92.06 122 HIS B O 1
ATOM 2496 N N . PHE B 1 123 ? 12.656 -8.695 -6.258 1 89 123 PHE B N 1
ATOM 2497 C CA . PHE B 1 123 ? 13.023 -8.648 -4.848 1 89 123 PHE B CA 1
ATOM 2498 C C . PHE B 1 123 ? 14.438 -8.102 -4.672 1 89 123 PHE B C 1
ATOM 2500 O O . PHE B 1 123 ? 15.398 -8.664 -5.211 1 89 123 PHE B O 1
ATOM 2507 N N . TYR B 1 124 ? 14.508 -7.027 -3.951 1 87.38 124 TYR B N 1
ATOM 2508 C CA . TYR B 1 124 ? 15.797 -6.422 -3.631 1 87.38 124 TYR B CA 1
ATOM 2509 C C . TYR B 1 124 ? 16.172 -6.672 -2.176 1 87.38 124 TYR B C 1
ATOM 2511 O O . TYR B 1 124 ? 15.32 -6.586 -1.284 1 87.38 124 TYR B O 1
ATOM 2519 N N . ASP B 1 125 ? 17.406 -7.012 -1.983 1 82.19 125 ASP B N 1
ATOM 2520 C CA . ASP B 1 125 ? 17.938 -7.137 -0.626 1 82.19 125 ASP B CA 1
ATOM 2521 C C . ASP B 1 125 ? 18.297 -5.77 -0.054 1 82.19 125 ASP B C 1
ATOM 2523 O O . ASP B 1 125 ? 19.281 -5.148 -0.492 1 82.19 125 ASP B O 1
ATOM 2527 N N . MET B 1 126 ? 17.547 -5.285 0.939 1 79.94 126 MET B N 1
ATOM 2528 C CA . MET B 1 126 ? 17.719 -3.934 1.465 1 79.94 126 MET B CA 1
ATOM 2529 C C . MET B 1 126 ? 18.969 -3.844 2.352 1 79.94 126 MET B C 1
ATOM 2531 O O . MET B 1 126 ? 19.375 -2.75 2.73 1 79.94 126 MET B O 1
ATOM 2535 N N . ARG B 1 127 ? 19.594 -4.969 2.633 1 73.31 127 ARG B N 1
ATOM 2536 C CA . ARG B 1 127 ? 20.828 -4.969 3.402 1 73.31 127 ARG B CA 1
ATOM 2537 C C . ARG B 1 127 ? 22 -4.484 2.555 1 73.31 127 ARG B C 1
ATOM 2539 O O . ARG B 1 127 ? 23.047 -4.098 3.088 1 73.31 127 ARG B O 1
ATOM 2546 N N . ASN B 1 128 ? 21.703 -4.594 1.226 1 69.81 128 ASN B N 1
ATOM 2547 C CA . ASN B 1 128 ? 22.734 -4.129 0.304 1 69.81 128 ASN B CA 1
ATOM 2548 C C . ASN B 1 128 ? 22.266 -2.902 -0.478 1 69.81 128 ASN B C 1
ATOM 2550 O O . ASN B 1 128 ? 21.594 -3.031 -1.499 1 69.81 128 ASN B O 1
ATOM 2554 N N . GLN B 1 129 ? 22.672 -1.745 -0.033 1 64.62 129 GLN B N 1
ATOM 2555 C CA . GLN B 1 129 ? 22.219 -0.495 -0.633 1 64.62 129 GLN B CA 1
ATOM 2556 C C . GLN B 1 129 ? 22.719 -0.359 -2.068 1 64.62 129 GLN B C 1
ATOM 2558 O O . GLN B 1 129 ? 22.094 0.312 -2.891 1 64.62 129 GLN B O 1
ATOM 2563 N N . PHE B 1 130 ? 23.656 -0.98 -2.35 1 65.12 130 PHE B N 1
ATOM 2564 C CA . PHE B 1 130 ? 24.359 -0.627 -3.578 1 65.12 130 PHE B CA 1
ATOM 2565 C C . PHE B 1 130 ? 24 -1.588 -4.703 1 65.12 130 PHE B C 1
ATOM 2567 O O . PHE B 1 130 ? 24.266 -1.311 -5.875 1 65.12 130 PHE B O 1
ATOM 2574 N N . ASN B 1 131 ? 23.375 -2.537 -4.297 1 72.5 131 ASN B N 1
ATOM 2575 C CA . ASN B 1 131 ? 23.031 -3.459 -5.375 1 72.5 131 ASN B CA 1
ATOM 2576 C C . ASN B 1 131 ? 21.828 -2.963 -6.176 1 72.5 131 ASN B C 1
ATOM 2578 O O . ASN B 1 131 ? 20.734 -2.777 -5.621 1 72.5 131 ASN B O 1
ATOM 2582 N N . GLU B 1 132 ? 22.125 -2.697 -7.434 1 77.94 132 GLU B N 1
ATOM 2583 C CA . GLU B 1 132 ? 21.062 -2.203 -8.312 1 77.94 132 GLU B CA 1
ATOM 2584 C C . GLU B 1 132 ? 20.219 -3.35 -8.867 1 77.94 132 GLU B C 1
ATOM 2586 O O . GLU B 1 132 ? 19.078 -3.148 -9.258 1 77.94 132 GLU B O 1
ATOM 2591 N N . GLU B 1 133 ? 20.828 -4.477 -8.891 1 84.31 133 GLU B N 1
ATOM 2592 C CA . GLU B 1 133 ? 20.109 -5.625 -9.43 1 84.31 133 GLU B CA 1
ATOM 2593 C C . GLU B 1 133 ? 19.266 -6.297 -8.359 1 84.31 133 GLU B C 1
ATOM 2595 O O . GLU B 1 133 ? 19.688 -6.426 -7.211 1 84.31 133 GLU B O 1
ATOM 2600 N N . PRO B 1 134 ? 18.125 -6.734 -8.812 1 87.12 134 PRO B N 1
ATOM 2601 C CA . PRO B 1 134 ? 17.312 -7.5 -7.855 1 87.12 134 PRO B CA 1
ATOM 2602 C C . PRO B 1 134 ? 17.984 -8.82 -7.457 1 87.12 134 PRO B C 1
ATOM 2604 O O . PRO B 1 134 ? 18.672 -9.438 -8.266 1 87.12 134 PRO B O 1
ATOM 2607 N N . PHE B 1 135 ? 17.812 -9.148 -6.223 1 84.38 135 PHE B N 1
ATOM 2608 C CA . PHE B 1 135 ? 18.281 -10.445 -5.734 1 84.38 135 PHE B CA 1
ATOM 2609 C C . PHE B 1 135 ? 17.531 -11.578 -6.43 1 84.38 135 PHE B C 1
ATOM 2611 O O . PHE B 1 135 ? 18.141 -12.602 -6.762 1 84.38 135 PHE B O 1
ATOM 2618 N N . GLN B 1 136 ? 16.266 -11.352 -6.652 1 85.81 136 GLN B N 1
ATOM 2619 C CA . GLN B 1 136 ? 15.406 -12.344 -7.289 1 85.81 136 GLN B CA 1
ATOM 2620 C C . GLN B 1 136 ? 14.289 -11.672 -8.094 1 85.81 136 GLN B C 1
ATOM 2622 O O . GLN B 1 136 ? 13.805 -10.602 -7.711 1 85.81 136 GLN B O 1
ATOM 2627 N N . THR B 1 137 ? 14.031 -12.297 -9.188 1 88.75 137 THR B N 1
ATOM 2628 C CA . THR B 1 137 ? 12.875 -11.922 -10 1 88.75 137 THR B CA 1
ATOM 2629 C C . THR B 1 137 ? 11.977 -13.133 -10.25 1 88.75 137 THR B C 1
ATOM 2631 O O . THR B 1 137 ? 12.461 -14.211 -10.602 1 88.75 137 THR B O 1
ATOM 2634 N N . ILE B 1 138 ? 10.688 -12.906 -9.977 1 85.69 138 ILE B N 1
ATOM 2635 C CA . ILE B 1 138 ? 9.766 -14.008 -10.25 1 85.69 138 ILE B CA 1
ATOM 2636 C C . ILE B 1 138 ? 8.719 -13.562 -11.266 1 85.69 138 ILE B C 1
ATOM 2638 O O . ILE B 1 138 ? 8.375 -12.375 -11.344 1 85.69 138 ILE B O 1
ATOM 2642 N N . LYS B 1 139 ? 8.266 -14.586 -12.016 1 88.44 139 LYS B N 1
ATOM 2643 C CA . LYS B 1 139 ? 7.105 -14.359 -12.875 1 88.44 139 LYS B CA 1
ATOM 2644 C C . LYS B 1 139 ? 5.809 -14.633 -12.117 1 88.44 139 LYS B C 1
ATOM 2646 O O . LYS B 1 139 ? 5.418 -15.789 -11.938 1 88.44 139 LYS B O 1
ATOM 2651 N N . ALA B 1 140 ? 5.195 -13.562 -11.703 1 88.19 140 ALA B N 1
ATOM 2652 C CA . ALA B 1 140 ? 3.975 -13.688 -10.906 1 88.19 140 ALA B CA 1
ATOM 2653 C C . ALA B 1 140 ? 2.746 -13.812 -11.797 1 88.19 140 ALA B C 1
ATOM 2655 O O . ALA B 1 140 ? 1.803 -14.539 -11.469 1 88.19 140 ALA B O 1
ATOM 2656 N N . ASN B 1 141 ? 2.756 -13.07 -12.836 1 88.56 141 ASN B N 1
ATOM 2657 C CA . ASN B 1 141 ? 1.668 -13.109 -13.805 1 88.56 141 ASN B CA 1
ATOM 2658 C C . ASN B 1 141 ? 2.055 -13.891 -15.055 1 88.56 141 ASN B C 1
ATOM 2660 O O . ASN B 1 141 ? 2.84 -13.414 -15.875 1 88.56 141 ASN B O 1
ATOM 2664 N N . PRO B 1 142 ? 1.46 -15.016 -15.242 1 84.38 142 PRO B N 1
ATOM 2665 C CA . PRO B 1 142 ? 1.841 -15.859 -16.391 1 84.38 142 PRO B CA 1
ATOM 2666 C C . PRO B 1 142 ? 1.509 -15.211 -17.734 1 84.38 142 PRO B C 1
ATOM 2668 O O . PRO B 1 142 ? 2.139 -15.523 -18.75 1 84.38 142 PRO B O 1
ATOM 2671 N N . LYS B 1 143 ? 0.559 -14.312 -17.75 1 88.06 143 LYS B N 1
ATOM 2672 C CA . LYS B 1 143 ? 0.154 -13.664 -19 1 88.06 143 LYS B CA 1
ATOM 2673 C C . LYS B 1 143 ? 1.125 -12.555 -19.375 1 88.06 143 LYS B C 1
ATOM 2675 O O . LYS B 1 143 ? 1.055 -12.016 -20.484 1 88.06 143 LYS B O 1
ATOM 2680 N N . GLY B 1 144 ? 1.941 -12.141 -18.469 1 90 144 GLY B N 1
ATOM 2681 C CA . GLY B 1 144 ? 3.016 -11.211 -18.781 1 90 144 GLY B CA 1
ATOM 2682 C C . GLY B 1 144 ? 2.555 -9.773 -18.844 1 90 144 GLY B C 1
ATOM 2683 O O . GLY B 1 144 ? 3.246 -8.914 -19.406 1 90 144 GLY B O 1
ATOM 2684 N N . VAL B 1 145 ? 1.38 -9.547 -18.312 1 90 145 VAL B N 1
ATOM 2685 C CA . VAL B 1 145 ? 0.879 -8.172 -18.312 1 90 145 VAL B CA 1
ATOM 2686 C C . VAL B 1 145 ? 1.463 -7.41 -17.125 1 90 145 VAL B C 1
ATOM 2688 O O . VAL B 1 145 ? 2.006 -8.008 -16.203 1 90 145 VAL B O 1
ATOM 2691 N N . ILE B 1 146 ? 1.37 -6.078 -17.172 1 93.75 146 ILE B N 1
ATOM 2692 C CA . ILE B 1 146 ? 1.962 -5.176 -16.188 1 93.75 146 ILE B CA 1
ATOM 2693 C C . ILE B 1 146 ? 1.413 -5.492 -14.797 1 93.75 146 ILE B C 1
ATOM 2695 O O . ILE B 1 146 ? 0.209 -5.699 -14.625 1 93.75 146 ILE B O 1
ATOM 2699 N N . THR B 1 147 ? 2.354 -5.613 -13.836 1 95.19 147 THR B N 1
ATOM 2700 C CA . THR B 1 147 ? 1.972 -5.648 -12.43 1 95.19 147 THR B CA 1
ATOM 2701 C C . THR B 1 147 ? 1.876 -4.234 -11.859 1 95.19 147 THR B C 1
ATOM 2703 O O . THR B 1 147 ? 2.715 -3.381 -12.156 1 95.19 147 THR B O 1
ATOM 2706 N N . ARG B 1 148 ? 0.827 -3.979 -11.023 1 95.25 148 ARG B N 1
ATOM 2707 C CA . ARG B 1 148 ? 0.514 -2.613 -10.617 1 95.25 148 ARG B CA 1
ATOM 2708 C C . ARG B 1 148 ? 0.81 -2.402 -9.133 1 95.25 148 ARG B C 1
ATOM 2710 O O . ARG B 1 148 ? 1.046 -1.273 -8.703 1 95.25 148 ARG B O 1
ATOM 2717 N N . GLN B 1 149 ? 0.784 -3.43 -8.398 1 96.88 149 GLN B N 1
ATOM 2718 C CA . GLN B 1 149 ? 1.112 -3.338 -6.977 1 96.88 149 GLN B CA 1
ATOM 2719 C C . GLN B 1 149 ? 1.604 -4.676 -6.434 1 96.88 149 GLN B C 1
ATOM 2721 O O . GLN B 1 149 ? 1.103 -5.73 -6.828 1 96.88 149 GLN B O 1
ATOM 2726 N N . VAL B 1 150 ? 2.559 -4.602 -5.566 1 96.31 150 VAL B N 1
ATOM 2727 C CA . VAL B 1 150 ? 2.916 -5.727 -4.707 1 96.31 150 VAL B CA 1
ATOM 2728 C C . VAL B 1 150 ? 2.65 -5.367 -3.248 1 96.31 150 VAL B C 1
ATOM 2730 O O . VAL B 1 150 ? 2.854 -4.219 -2.84 1 96.31 150 VAL B O 1
ATOM 2733 N N . ALA B 1 151 ? 2.111 -6.27 -2.498 1 96.56 151 ALA B N 1
ATOM 2734 C CA . ALA B 1 151 ? 1.794 -6.031 -1.093 1 96.56 151 ALA B CA 1
ATOM 2735 C C . ALA B 1 151 ? 2.146 -7.246 -0.238 1 96.56 151 ALA B C 1
ATOM 2737 O O . ALA B 1 151 ? 1.698 -8.359 -0.516 1 96.56 151 ALA B O 1
ATOM 2738 N N . PHE B 1 152 ? 2.898 -7.012 0.826 1 92.88 152 PHE B N 1
ATOM 2739 C CA . PHE B 1 152 ? 3.211 -8.07 1.781 1 92.88 152 PHE B CA 1
ATOM 2740 C C . PHE B 1 152 ? 2.062 -8.266 2.766 1 92.88 152 PHE B C 1
ATOM 2742 O O . PHE B 1 152 ? 1.401 -7.301 3.156 1 92.88 152 PHE B O 1
ATOM 2749 N N . SER B 1 153 ? 1.936 -9.508 3.154 1 89.5 153 SER B N 1
ATOM 2750 C CA . SER B 1 153 ? 1.161 -9.742 4.367 1 89.5 153 SER B CA 1
ATOM 2751 C C . SER B 1 153 ? 1.887 -9.211 5.598 1 89.5 153 SER B C 1
ATOM 2753 O O . SER B 1 153 ? 3.098 -8.984 5.562 1 89.5 153 SER B O 1
ATOM 2755 N N . PRO B 1 154 ? 1.142 -9.031 6.684 1 84.31 154 PRO B N 1
ATOM 2756 C CA . PRO B 1 154 ? 1.767 -8.445 7.871 1 84.31 154 PRO B CA 1
ATOM 2757 C C . PRO B 1 154 ? 2.941 -9.266 8.391 1 84.31 154 PRO B C 1
ATOM 2759 O O . PRO B 1 154 ? 3.877 -8.719 8.977 1 84.31 154 PRO B O 1
ATOM 2762 N N . ASN B 1 155 ? 2.914 -10.539 8.188 1 81.44 155 ASN B N 1
ATOM 2763 C CA . ASN B 1 155 ? 3.986 -11.383 8.703 1 81.44 155 ASN B CA 1
ATOM 2764 C C . ASN B 1 155 ? 5.062 -11.633 7.652 1 81.44 155 ASN B C 1
ATOM 2766 O O . ASN B 1 155 ? 6.004 -12.391 7.891 1 81.44 155 ASN B O 1
ATOM 2770 N N . GLY B 1 156 ? 4.895 -11.07 6.492 1 85.88 156 GLY B N 1
ATOM 2771 C CA . GLY B 1 156 ? 5.914 -11.117 5.457 1 85.88 156 GLY B CA 1
ATOM 2772 C C . GLY B 1 156 ? 5.961 -12.445 4.723 1 85.88 156 GLY B C 1
ATOM 2773 O O . GLY B 1 156 ? 6.848 -12.672 3.896 1 85.88 156 GLY B O 1
ATOM 2774 N N . ARG B 1 157 ? 4.98 -13.359 4.949 1 85.5 157 ARG B N 1
ATOM 2775 C CA . ARG B 1 157 ? 5.043 -14.703 4.391 1 85.5 157 ARG B CA 1
ATOM 2776 C C . ARG B 1 157 ? 4.367 -14.758 3.023 1 85.5 157 ARG B C 1
ATOM 2778 O O . ARG B 1 157 ? 4.582 -15.703 2.258 1 85.5 157 ARG B O 1
ATOM 2785 N N . ILE B 1 158 ? 3.492 -13.805 2.803 1 90.06 158 ILE B N 1
ATOM 2786 C CA . ILE B 1 158 ? 2.736 -13.766 1.557 1 90.06 158 ILE B CA 1
ATOM 2787 C C . ILE B 1 158 ? 2.98 -12.438 0.847 1 90.06 158 ILE B C 1
ATOM 2789 O O . ILE B 1 158 ? 3.002 -11.383 1.483 1 90.06 158 ILE B O 1
ATOM 2793 N N . VAL B 1 159 ? 3.232 -12.562 -0.439 1 93.19 159 VAL B N 1
ATOM 2794 C CA . VAL B 1 159 ? 3.225 -11.383 -1.307 1 93.19 159 VAL B CA 1
ATOM 2795 C C . VAL B 1 159 ? 2.057 -11.477 -2.285 1 93.19 159 VAL B C 1
ATOM 2797 O O . VAL B 1 159 ? 1.926 -12.453 -3.02 1 93.19 159 VAL B O 1
ATOM 2800 N N . LEU B 1 160 ? 1.208 -10.453 -2.223 1 96.75 160 LEU B N 1
ATOM 2801 C CA . LEU B 1 160 ? 0.125 -10.32 -3.191 1 96.75 160 LEU B CA 1
ATOM 2802 C C . LEU B 1 160 ? 0.534 -9.406 -4.344 1 96.75 160 LEU B C 1
ATOM 2804 O O . LEU B 1 160 ? 1.204 -8.398 -4.129 1 96.75 160 LEU B O 1
ATOM 2808 N N . VAL B 1 161 ? 0.103 -9.797 -5.496 1 96.44 161 VAL B N 1
ATOM 2809 C CA . VAL B 1 161 ? 0.425 -9.031 -6.699 1 96.44 161 VAL B CA 1
ATOM 2810 C C . VAL B 1 161 ? -0.848 -8.766 -7.5 1 96.44 161 VAL B C 1
ATOM 2812 O O . VAL B 1 161 ? -1.668 -9.672 -7.691 1 96.44 161 VAL B O 1
ATOM 2815 N N . VAL B 1 162 ? -1.021 -7.508 -7.934 1 97.12 162 VAL B N 1
ATOM 2816 C CA . VAL B 1 162 ? -2.162 -7.211 -8.789 1 97.12 162 VAL B CA 1
ATOM 2817 C C . VAL B 1 162 ? -1.692 -6.457 -10.031 1 97.12 162 VAL B C 1
ATOM 2819 O O . VAL B 1 162 ? -0.622 -5.844 -10.031 1 97.12 162 VAL B O 1
ATOM 2822 N N . GLY B 1 163 ? -2.555 -6.543 -11.047 1 96 163 GLY B N 1
ATOM 2823 C CA . GLY B 1 163 ? -2.186 -5.859 -12.281 1 96 163 GLY B CA 1
ATOM 2824 C C . GLY B 1 163 ? -3.311 -5.809 -13.297 1 96 163 GLY B C 1
ATOM 2825 O O . GLY B 1 163 ? -4.484 -5.945 -12.938 1 96 163 GLY B O 1
ATOM 2826 N N . ASP B 1 164 ? -2.838 -5.516 -14.492 1 93.56 164 ASP B N 1
ATOM 2827 C CA . ASP B 1 164 ? -3.783 -5.352 -15.594 1 93.56 164 ASP B CA 1
ATOM 2828 C C . ASP B 1 164 ? -4.547 -6.648 -15.859 1 93.56 164 ASP B C 1
ATOM 2830 O O . ASP B 1 164 ? -4.105 -7.727 -15.461 1 93.56 164 ASP B O 1
ATOM 2834 N N . GLY B 1 165 ? -5.762 -6.523 -16.469 1 90.5 165 GLY B N 1
ATOM 2835 C CA . GLY B 1 165 ? -6.582 -7.68 -16.797 1 90.5 165 GLY B CA 1
ATOM 2836 C C . GLY B 1 165 ? -7.223 -8.32 -15.586 1 90.5 165 GLY B C 1
ATOM 2837 O O . GLY B 1 165 ? -7.52 -9.516 -15.594 1 90.5 165 GLY B O 1
ATOM 2838 N N . GLY B 1 166 ? -7.316 -7.531 -14.508 1 92.25 166 GLY B N 1
ATOM 2839 C CA . GLY B 1 166 ? -7.914 -8.055 -13.289 1 92.25 166 GLY B CA 1
ATOM 2840 C C . GLY B 1 166 ? -7.051 -9.086 -12.594 1 92.25 166 GLY B C 1
ATOM 2841 O O . GLY B 1 166 ? -7.52 -9.797 -11.703 1 92.25 166 GLY B O 1
ATOM 2842 N N . PHE B 1 167 ? -5.781 -9.148 -12.922 1 94 167 PHE B N 1
ATOM 2843 C CA . PHE B 1 167 ? -4.855 -10.148 -12.406 1 94 167 PHE B CA 1
ATOM 2844 C C . PHE B 1 167 ? -4.645 -9.977 -10.906 1 94 167 PHE B C 1
ATOM 2846 O O . PHE B 1 167 ? -4.41 -8.859 -10.438 1 94 167 PHE B O 1
ATOM 2853 N N . ILE B 1 168 ? -4.766 -11.047 -10.219 1 97 168 ILE B N 1
ATOM 2854 C CA . ILE B 1 168 ? -4.383 -11.141 -8.812 1 97 168 ILE B CA 1
ATOM 2855 C C . ILE B 1 168 ? -3.574 -12.414 -8.578 1 97 168 ILE B C 1
ATOM 2857 O O . ILE B 1 168 ? -4.008 -13.508 -8.953 1 97 168 ILE B O 1
ATOM 2861 N N . GLY B 1 169 ? -2.43 -12.266 -8.078 1 95.75 169 GLY B N 1
ATOM 2862 C CA . GLY B 1 169 ? -1.57 -13.391 -7.754 1 95.75 169 GLY B CA 1
ATOM 2863 C C . GLY B 1 169 ? -1.151 -13.422 -6.297 1 95.75 169 GLY B C 1
ATOM 2864 O O . GLY B 1 169 ? -0.947 -12.367 -5.684 1 95.75 169 GLY B O 1
ATOM 2865 N N . ARG B 1 170 ? -1.063 -14.641 -5.789 1 93.88 170 ARG B N 1
ATOM 2866 C CA . ARG B 1 170 ? -0.499 -14.883 -4.465 1 93.88 170 ARG B CA 1
ATOM 2867 C C . ARG B 1 170 ? 0.803 -15.672 -4.559 1 93.88 170 ARG B C 1
ATOM 2869 O O . ARG B 1 170 ? 0.854 -16.719 -5.207 1 93.88 170 ARG B O 1
ATOM 2876 N N . VAL B 1 171 ? 1.806 -15.133 -3.92 1 90.62 171 VAL B N 1
ATOM 2877 C CA . VAL B 1 171 ? 3.094 -15.812 -3.834 1 90.62 171 VAL B CA 1
ATOM 2878 C C . VAL B 1 171 ? 3.449 -16.062 -2.371 1 90.62 171 VAL B C 1
ATOM 2880 O O . VAL B 1 171 ? 3.436 -15.148 -1.553 1 90.62 171 VAL B O 1
ATOM 2883 N N . ASP B 1 172 ? 3.752 -17.344 -2.086 1 86.56 172 ASP B N 1
ATOM 2884 C CA . ASP B 1 172 ? 4.086 -17.734 -0.716 1 86.56 172 ASP B CA 1
ATOM 2885 C C . ASP B 1 172 ? 5.594 -17.891 -0.542 1 86.56 172 ASP B C 1
ATOM 2887 O O . ASP B 1 172 ? 6.27 -18.453 -1.406 1 86.56 172 ASP B O 1
ATOM 2891 N N . ARG B 1 173 ? 5.957 -17.328 0.595 1 83.12 173 ARG B N 1
ATOM 2892 C CA . ARG B 1 173 ? 7.355 -17.547 0.946 1 83.12 173 ARG B CA 1
ATOM 2893 C C . ARG B 1 173 ? 7.617 -19.031 1.237 1 83.12 173 ARG B C 1
ATOM 2895 O O . ARG B 1 173 ? 6.809 -19.688 1.888 1 83.12 173 ARG B O 1
ATOM 2902 N N . MET B 1 174 ? 8.648 -19.484 0.635 1 72.75 174 MET B N 1
ATOM 2903 C CA . MET B 1 174 ? 9 -20.891 0.871 1 72.75 174 MET B CA 1
ATOM 2904 C C . MET B 1 174 ? 9.531 -21.078 2.285 1 72.75 174 MET B C 1
ATOM 2906 O O . MET B 1 174 ? 10.211 -20.203 2.824 1 72.75 174 MET B O 1
ATOM 2910 N N . PRO B 1 175 ? 8.922 -22.094 3.023 1 59.25 175 PRO B N 1
ATOM 2911 C CA . PRO B 1 175 ? 9.477 -22.375 4.352 1 59.25 175 PRO B CA 1
ATOM 2912 C C . PRO B 1 175 ? 10.992 -22.5 4.348 1 59.25 175 PRO B C 1
ATOM 2914 O O . PRO B 1 175 ? 11.586 -22.906 3.35 1 59.25 175 PRO B O 1
ATOM 2917 N N . ALA B 1 176 ? 11.734 -21.531 5.191 1 51.28 176 ALA B N 1
ATOM 2918 C CA . ALA B 1 176 ? 13.188 -21.578 5.316 1 51.28 176 ALA B CA 1
ATOM 2919 C C . ALA B 1 176 ? 13.68 -23.016 5.473 1 51.28 176 ALA B C 1
ATOM 2921 O O . ALA B 1 176 ? 13.32 -23.703 6.438 1 51.28 176 ALA B O 1
ATOM 2922 N N . SER B 1 177 ? 13.539 -23.828 4.832 1 42.69 177 SER B N 1
ATOM 2923 C CA . SER B 1 177 ? 14.352 -24.969 5.234 1 42.69 177 SER B CA 1
ATOM 2924 C C . SER B 1 177 ? 15.789 -24.562 5.531 1 42.69 177 SER B C 1
ATOM 2926 O O . SER B 1 177 ? 16.562 -25.344 6.09 1 42.69 177 SER B O 1
ATOM 2928 N N . GLY B 1 178 ? 16.453 -23.562 4.918 1 40.78 178 GLY B N 1
ATOM 2929 C CA . GLY B 1 178 ? 17.875 -23.297 5.008 1 40.78 178 GLY B CA 1
ATOM 2930 C C . GLY B 1 178 ? 18.219 -22.266 6.078 1 40.78 178 GLY B C 1
ATOM 2931 O O . GLY B 1 178 ? 17.328 -21.719 6.727 1 40.78 178 GLY B O 1
ATOM 2932 N N . PRO B 1 179 ? 19.703 -22.062 6.418 1 33.81 179 PRO B N 1
ATOM 2933 C CA . PRO B 1 179 ? 20.219 -21.219 7.508 1 33.81 179 PRO B CA 1
ATOM 2934 C C . PRO B 1 179 ? 19.625 -19.812 7.496 1 33.81 179 PRO B C 1
ATOM 2936 O O . PRO B 1 179 ? 19.219 -19.312 6.445 1 33.81 179 PRO B O 1
ATOM 2939 N N . ARG B 1 180 ? 19.234 -19.391 8.719 1 37.34 180 ARG B N 1
ATOM 2940 C CA . ARG B 1 180 ? 18.781 -18.047 9.078 1 37.34 180 ARG B CA 1
ATOM 2941 C C . ARG B 1 180 ? 19.594 -16.984 8.336 1 37.34 180 ARG B C 1
ATOM 2943 O O . ARG B 1 180 ? 20.828 -17.094 8.234 1 37.34 180 ARG B O 1
ATOM 2950 N N . ALA B 1 181 ? 19.062 -16.266 7.57 1 33.12 181 ALA B N 1
ATOM 2951 C CA . ALA B 1 181 ? 19.766 -15.141 6.953 1 33.12 181 ALA B CA 1
ATOM 2952 C C . ALA B 1 181 ? 20.578 -14.367 7.98 1 33.12 181 ALA B C 1
ATOM 2954 O O . ALA B 1 181 ? 20.188 -14.281 9.148 1 33.12 181 ALA B O 1
ATOM 2955 N N . PRO B 1 182 ? 21.859 -14.031 7.805 1 29.36 182 PRO B N 1
ATOM 2956 C CA . PRO B 1 182 ? 22.594 -13.211 8.773 1 29.36 182 PRO B CA 1
ATOM 2957 C C . PRO B 1 182 ? 21.828 -11.953 9.18 1 29.36 182 PRO B C 1
ATOM 2959 O O . PRO B 1 182 ? 21.031 -11.43 8.391 1 29.36 182 PRO B O 1
ATOM 2962 N N . LYS B 1 183 ? 22.078 -11.539 10.5 1 30.14 183 LYS B N 1
ATOM 2963 C CA . LYS B 1 183 ? 21.578 -10.477 11.367 1 30.14 183 LYS B CA 1
ATOM 2964 C C . LYS B 1 183 ? 21.531 -9.141 10.625 1 30.14 183 LYS B C 1
ATOM 2966 O O . LYS B 1 183 ? 20.516 -8.445 10.633 1 30.14 183 LYS B O 1
ATOM 2971 N N . ASP B 1 184 ? 22.797 -8.312 10.703 1 25.73 184 ASP B N 1
ATOM 2972 C CA . ASP B 1 184 ? 23.016 -6.879 10.852 1 25.73 184 ASP B CA 1
ATOM 2973 C C . ASP B 1 184 ? 22.953 -6.172 9.5 1 25.73 184 ASP B C 1
ATOM 2975 O O . ASP B 1 184 ? 23.922 -6.195 8.742 1 25.73 184 ASP B O 1
ATOM 2979 N N . ILE B 1 185 ? 21.953 -6.016 8.867 1 27.22 185 ILE B N 1
ATOM 2980 C CA . ILE B 1 185 ? 21.953 -5.301 7.602 1 27.22 185 ILE B CA 1
ATOM 2981 C C . ILE B 1 185 ? 22.422 -3.865 7.816 1 27.22 185 ILE B C 1
ATOM 2983 O O . ILE B 1 185 ? 22.906 -3.219 6.883 1 27.22 185 ILE B O 1
ATOM 2987 N N . TRP B 1 186 ? 22.062 -3.123 8.883 1 27.09 186 TRP B N 1
ATOM 2988 C CA . TRP B 1 186 ? 22.547 -1.762 9.078 1 27.09 186 TRP B CA 1
ATOM 2989 C C . TRP B 1 186 ? 24.031 -1.765 9.469 1 27.09 186 TRP B C 1
ATOM 2991 O O . TRP B 1 186 ? 24.625 -0.706 9.695 1 27.09 186 TRP B O 1
ATOM 3001 N N . LYS B 1 187 ? 24.719 -2.705 9.898 1 26.23 187 LYS B N 1
ATOM 3002 C CA . LYS B 1 187 ? 26.109 -2.396 10.18 1 26.23 187 LYS B CA 1
ATOM 3003 C C . LYS B 1 187 ? 26.766 -1.676 9 1 26.23 187 LYS B C 1
ATOM 3005 O O . LYS B 1 187 ? 27.891 -1.189 9.117 1 26.23 187 LYS B O 1
ATOM 3010 N N . MET B 1 188 ? 26.219 -1.714 7.82 1 25.7 188 MET B N 1
ATOM 3011 C CA . MET B 1 188 ? 26.906 -1.092 6.695 1 25.7 188 MET B CA 1
ATOM 3012 C C . MET B 1 188 ? 26.578 0.396 6.613 1 25.7 188 MET B C 1
ATOM 3014 O O . MET B 1 188 ? 27.188 1.128 5.832 1 25.7 188 MET B O 1
ATOM 3018 N N . ILE B 1 189 ? 25.453 0.889 6.945 1 23.16 189 ILE B N 1
ATOM 3019 C CA . ILE B 1 189 ? 25.344 2.344 6.941 1 23.16 189 ILE B CA 1
ATOM 3020 C C . ILE B 1 189 ? 26.109 2.918 8.133 1 23.16 189 ILE B C 1
ATOM 3022 O O . ILE B 1 189 ? 25.984 4.105 8.445 1 23.16 189 ILE B O 1
ATOM 3026 N N . ARG B 1 190 ? 27.125 2.373 8.734 1 24.62 190 ARG B N 1
ATOM 3027 C CA . ARG B 1 190 ? 28.031 3.158 9.578 1 24.62 190 ARG B CA 1
ATOM 3028 C C . ARG B 1 190 ? 28.766 4.207 8.758 1 24.62 190 ARG B C 1
ATOM 3030 O O . ARG B 1 190 ? 29.219 3.932 7.641 1 24.62 190 ARG B O 1
#

Organism: NCBI:txid1611254

Nearest PDB structures (foldseek):
  5ttw-assembly1_A  TM=7.178E-01  e=2.416E-07  Homo sapiens
  1gxr-assembly1_A  TM=7.166E-01  e=1.794E-04  Homo sapiens
  8tl6-assembly1_B  TM=7.619E-01  e=9.629E-04  Homo sapiens
  8glv-assembly1_Cp  TM=7.022E-01  e=2.109E-03  Chlamydomonas reinhardtii
  8xu8-assembly1_SO  TM=6.455E-01  e=3.861E-01  Saccharomyces cerevisiae S288C

Sequence (380 aa):
MQKSAQFFSSDLEGHSLIFCRPSHVISNVHFGTADCIRTIQLNNKTYILSRSCGGDDQISLWRFGRMDESQRSVPSEHGFRQDHTLLAKKKMIDGAAWFAKFDADPDRKRWLCTTGDRGTVHFYDMRNQFNEEPFQTIKANPKGVITRQVAFSPNGRIVLVVGDGGFIGRVDRMPASGPRAPKDIWKMIRMQKSAQFFSSDLEGHSLIFCRPSHVISNVHFGTADCIRTIQLNNKTYILSRSCGGDDQISLWRFGRMDESQRSVPSEHGFRQDHTLLAKKKMIDGAAWFAKFDADPDRKRWLCTTGDRGTVHFYDMRNQFNEEPFQTIKANPKGVITRQVAFSPNGRIVLVVGDGGFIGRVDRMPASGPRAPKDIWKMIR

pLDDT: mean 77.29, std 22.17, range [22.23, 97.19]